Protein AF-A0A8B5XU57-F1 (afdb_monomer)

Radius of gyration: 19.19 Å; Cα contacts (8 Å, |Δi|>4): 268; chains: 1; bounding box: 43×41×57 Å

Sequence (203 aa):
MEKVLNPAYIERFRDLMNYGNYGYKTFSNLNGKDDWALICSHMDWIEAWVNEIEDIKTNGNDKYRDTINIAQFILGIDTIVTATKRTLEYFNINHFNILNSKTIFTKEHFTDNTDLDYFKKIRSTCAIHPTDIQAGKGKKFYAGWVVNDMFVGPDFNIFVYHDKTGHEDICLDVKKNELILFAKVWYEKFVDLNLHLEKVVPI

Structure (mmCIF, N/CA/C/O backbone):
data_AF-A0A8B5XU57-F1
#
_entry.id   AF-A0A8B5XU57-F1
#
loop_
_atom_site.group_PDB
_atom_site.id
_atom_site.type_symbol
_atom_site.label_atom_id
_atom_site.label_alt_id
_atom_site.label_comp_id
_atom_site.label_asym_id
_atom_site.label_entity_id
_atom_site.label_seq_id
_atom_site.pdbx_PDB_ins_code
_atom_site.Cartn_x
_atom_site.Cartn_y
_atom_site.Cartn_z
_atom_site.occupancy
_atom_site.B_iso_or_equiv
_atom_site.auth_seq_id
_atom_site.auth_comp_id
_atom_site.auth_asym_id
_atom_site.auth_atom_id
_atom_site.pdbx_PDB_model_num
ATOM 1 N N . MET A 1 1 ? -1.649 22.256 0.142 1.00 57.09 1 MET A N 1
ATOM 2 C CA . MET A 1 1 ? -0.812 21.488 1.085 1.00 57.09 1 MET A CA 1
ATOM 3 C C . MET A 1 1 ? -0.106 20.424 0.282 1.00 57.09 1 MET A C 1
ATOM 5 O O . MET A 1 1 ? -0.718 19.896 -0.637 1.00 57.09 1 MET A O 1
ATOM 9 N N . GLU A 1 2 ? 1.163 20.178 0.574 1.00 79.00 2 GLU A N 1
ATOM 10 C CA . GLU A 1 2 ? 1.883 19.040 0.006 1.00 79.00 2 GLU A CA 1
ATOM 11 C C . GLU A 1 2 ? 1.301 17.747 0.596 1.00 79.00 2 GLU A C 1
ATOM 13 O O . GLU A 1 2 ? 1.043 17.700 1.801 1.00 79.00 2 GLU A O 1
ATOM 18 N N . LYS A 1 3 ? 1.023 16.749 -0.253 1.00 87.19 3 LYS A N 1
ATOM 19 C CA . LYS A 1 3 ? 0.522 15.439 0.190 1.00 87.19 3 LYS A CA 1
ATOM 20 C C . LYS A 1 3 ? 1.628 14.695 0.926 1.00 87.19 3 LYS A C 1
ATOM 22 O O . LYS A 1 3 ? 2.785 14.734 0.508 1.00 87.19 3 LYS A O 1
ATOM 27 N N . VAL A 1 4 ? 1.271 13.986 1.992 1.00 93.06 4 VAL A N 1
ATOM 28 C CA . VAL A 1 4 ? 2.208 13.123 2.721 1.00 93.06 4 VAL A CA 1
ATOM 29 C C . VAL A 1 4 ? 2.692 11.976 1.830 1.00 93.06 4 VAL A C 1
ATOM 31 O O . VAL A 1 4 ? 3.862 11.592 1.888 1.00 93.06 4 VAL A O 1
ATOM 34 N N . LEU A 1 5 ? 1.809 11.453 0.977 1.00 95.81 5 LEU A N 1
ATOM 35 C CA . LEU A 1 5 ? 2.142 10.502 -0.079 1.00 95.81 5 LEU A CA 1
ATOM 36 C C . LEU A 1 5 ? 2.324 11.253 -1.402 1.00 95.81 5 LEU A C 1
ATOM 38 O O . LEU A 1 5 ? 1.364 11.487 -2.129 1.00 95.81 5 LEU A O 1
ATOM 42 N N . ASN A 1 6 ? 3.560 11.647 -1.714 1.00 96.12 6 ASN A N 1
ATOM 43 C CA . ASN A 1 6 ? 3.859 12.444 -2.905 1.00 96.12 6 ASN A CA 1
ATOM 44 C C . ASN A 1 6 ? 3.589 11.660 -4.217 1.00 96.12 6 ASN A C 1
ATOM 46 O O . ASN A 1 6 ? 4.315 10.698 -4.499 1.00 96.12 6 ASN A O 1
ATOM 50 N N . PRO A 1 7 ? 2.611 12.058 -5.057 1.00 96.19 7 PRO A N 1
ATOM 51 C CA . PRO A 1 7 ? 2.294 11.353 -6.306 1.00 96.19 7 PRO A CA 1
ATOM 52 C C . PRO A 1 7 ? 3.469 11.265 -7.294 1.00 96.19 7 PRO A C 1
ATOM 54 O O . PRO A 1 7 ? 3.569 10.298 -8.046 1.00 96.19 7 PRO A O 1
ATOM 57 N N . ALA A 1 8 ? 4.434 12.187 -7.214 1.00 97.44 8 ALA A N 1
ATOM 58 C CA . ALA A 1 8 ? 5.588 12.220 -8.109 1.00 97.44 8 ALA A CA 1
ATOM 59 C C . ALA A 1 8 ? 6.427 10.926 -8.089 1.00 97.44 8 ALA A C 1
ATOM 61 O O . ALA A 1 8 ? 7.105 10.615 -9.068 1.00 97.44 8 ALA A O 1
ATOM 62 N N . TYR A 1 9 ? 6.411 10.149 -6.997 1.00 98.12 9 TYR A N 1
ATOM 63 C CA . TYR A 1 9 ? 7.180 8.900 -6.932 1.00 98.12 9 TYR A CA 1
ATOM 64 C C . TYR A 1 9 ? 6.604 7.808 -7.837 1.00 98.12 9 TYR A C 1
ATOM 66 O O . TYR A 1 9 ? 7.373 7.141 -8.535 1.00 98.12 9 TYR A O 1
ATOM 74 N N . ILE A 1 10 ? 5.279 7.630 -7.851 1.00 98.25 10 ILE A N 1
ATOM 75 C CA . ILE A 1 10 ? 4.633 6.657 -8.738 1.00 98.25 10 ILE A CA 1
ATOM 76 C C . ILE A 1 10 ? 4.573 7.162 -10.181 1.00 98.25 10 ILE A C 1
ATOM 78 O O . ILE A 1 10 ? 4.782 6.371 -11.099 1.00 98.25 10 ILE A O 1
ATOM 82 N N . GLU A 1 11 ? 4.398 8.471 -10.388 1.00 98.12 11 GLU A N 1
ATOM 83 C CA . GLU A 1 11 ? 4.482 9.104 -11.712 1.00 98.12 11 GLU A CA 1
ATOM 84 C C . GLU A 1 11 ? 5.855 8.851 -12.346 1.00 98.12 11 GLU A C 1
ATOM 86 O O . GLU A 1 11 ? 5.945 8.348 -13.464 1.00 98.12 11 GLU A O 1
ATOM 91 N N . ARG A 1 12 ? 6.942 9.072 -11.593 1.00 98.25 12 ARG A N 1
ATOM 92 C CA . ARG A 1 12 ? 8.303 8.802 -12.074 1.00 98.25 12 ARG A CA 1
ATOM 93 C C . ARG A 1 12 ? 8.520 7.329 -12.416 1.00 98.25 12 ARG A C 1
ATOM 95 O O . ARG A 1 12 ? 9.158 7.030 -13.425 1.00 98.25 12 ARG A O 1
ATOM 102 N N . PHE A 1 13 ? 7.999 6.412 -11.604 1.00 98.31 13 PHE A N 1
ATOM 103 C CA . PHE A 1 13 ? 8.066 4.983 -11.908 1.00 98.31 13 PHE A CA 1
ATOM 104 C C . PHE A 1 13 ? 7.337 4.665 -13.218 1.00 98.31 13 PHE A C 1
ATOM 106 O O . PHE A 1 13 ? 7.896 3.997 -14.089 1.00 98.31 13 PHE A O 1
ATOM 113 N N . ARG A 1 14 ? 6.123 5.199 -13.397 1.00 98.19 14 ARG A N 1
ATOM 114 C CA . ARG A 1 14 ? 5.331 5.042 -14.622 1.00 98.19 14 ARG A CA 1
ATOM 115 C C . ARG A 1 14 ? 6.066 5.587 -15.846 1.00 98.19 14 ARG A C 1
ATOM 117 O O . ARG A 1 14 ? 6.114 4.904 -16.869 1.00 98.19 14 ARG A O 1
ATOM 124 N N . ASP A 1 15 ? 6.681 6.760 -15.738 1.00 98.06 15 ASP A N 1
ATOM 125 C CA . ASP A 1 15 ? 7.468 7.361 -16.818 1.00 98.06 15 ASP A CA 1
ATOM 126 C C . ASP A 1 15 ? 8.649 6.477 -17.223 1.00 98.06 15 ASP A C 1
ATOM 128 O O . ASP A 1 15 ? 8.845 6.211 -18.409 1.00 98.06 15 ASP A O 1
ATOM 132 N N . LEU A 1 16 ? 9.408 5.966 -16.249 1.00 98.19 16 LEU A N 1
ATOM 133 C CA . LEU A 1 16 ? 10.542 5.069 -16.495 1.00 98.19 16 LEU A CA 1
ATOM 134 C C . LEU A 1 16 ? 10.100 3.766 -17.170 1.00 98.19 16 LEU A C 1
ATOM 136 O O . LEU A 1 16 ? 10.735 3.310 -18.120 1.00 98.19 16 LEU A O 1
ATOM 140 N N . MET A 1 17 ? 8.990 3.181 -16.719 1.00 97.44 17 MET A N 1
ATOM 141 C CA . MET A 1 17 ? 8.448 1.957 -17.309 1.00 97.44 17 MET A CA 1
ATOM 142 C C . MET A 1 17 ? 7.911 2.181 -18.727 1.00 97.44 17 MET A C 1
ATOM 144 O O . MET A 1 17 ? 8.018 1.292 -19.571 1.00 97.44 17 MET A O 1
ATOM 148 N N . ASN A 1 18 ? 7.366 3.359 -19.025 1.00 96.88 18 ASN A N 1
ATOM 149 C CA . ASN A 1 18 ? 6.842 3.679 -20.353 1.00 96.88 18 ASN A CA 1
ATOM 150 C C . ASN A 1 18 ? 7.901 4.234 -21.313 1.00 96.88 18 ASN A C 1
ATOM 152 O O . ASN A 1 18 ? 7.681 4.227 -22.528 1.00 96.88 18 ASN A O 1
ATOM 156 N N . TYR A 1 19 ? 9.061 4.661 -20.812 1.00 97.56 19 TYR A N 1
ATOM 157 C CA . TYR A 1 19 ? 10.131 5.199 -21.642 1.00 97.56 19 TYR A CA 1
ATOM 158 C C . TYR A 1 19 ? 10.552 4.198 -22.726 1.00 97.56 19 TYR A C 1
ATOM 160 O O . TYR A 1 19 ? 10.951 3.069 -22.440 1.00 97.56 19 TYR A O 1
ATOM 168 N N . GLY A 1 20 ? 10.414 4.583 -23.998 1.00 94.56 20 GLY A N 1
ATOM 169 C CA . GLY A 1 20 ? 10.746 3.717 -25.137 1.00 94.56 20 GLY A CA 1
ATOM 170 C C . GLY A 1 20 ? 9.992 2.373 -25.179 1.00 94.56 20 GLY A C 1
ATOM 171 O O . GLY A 1 20 ? 10.449 1.438 -25.854 1.00 94.56 20 GLY A O 1
ATOM 172 N N . ASN A 1 21 ? 8.854 2.258 -24.479 1.00 95.06 21 ASN A N 1
ATOM 173 C CA . ASN A 1 21 ? 8.128 1.011 -24.200 1.00 95.06 21 ASN A CA 1
ATOM 174 C C . ASN A 1 21 ? 8.961 -0.036 -23.437 1.00 95.06 21 ASN A C 1
ATOM 176 O O . ASN A 1 21 ? 8.782 -1.236 -23.661 1.00 95.06 21 ASN A O 1
ATOM 180 N N . TYR A 1 22 ? 9.888 0.396 -22.575 1.00 96.19 22 TYR A N 1
ATOM 181 C CA . TYR A 1 22 ? 10.770 -0.484 -21.805 1.00 96.19 22 TYR A CA 1
ATOM 182 C C . TYR A 1 22 ? 9.987 -1.562 -21.051 1.00 96.19 22 TYR A C 1
ATOM 184 O O . TYR A 1 22 ? 10.275 -2.748 -21.203 1.00 96.19 22 TYR A O 1
ATOM 192 N N . GLY A 1 23 ? 8.959 -1.167 -20.304 1.00 96.12 23 GLY A N 1
ATOM 193 C CA . GLY A 1 23 ? 8.170 -2.051 -19.461 1.00 96.12 23 GLY A CA 1
ATOM 194 C C . GLY A 1 23 ? 7.458 -3.134 -20.260 1.00 96.12 23 GLY A C 1
ATOM 195 O O . GLY A 1 23 ? 7.640 -4.322 -20.005 1.00 96.12 23 GLY A O 1
ATOM 196 N N . TYR A 1 24 ? 6.736 -2.737 -21.305 1.00 96.69 24 TYR A N 1
ATOM 197 C CA . TYR A 1 24 ? 6.086 -3.689 -22.199 1.00 96.69 24 TYR A CA 1
ATOM 198 C C . TYR A 1 24 ? 7.099 -4.646 -22.847 1.00 96.69 24 TYR A C 1
ATOM 200 O O . TYR A 1 24 ? 6.931 -5.860 -22.777 1.00 96.69 24 TYR A O 1
ATOM 208 N N . LYS A 1 25 ? 8.185 -4.133 -23.439 1.00 95.38 25 LYS A N 1
ATOM 209 C CA . LYS A 1 25 ? 9.185 -4.971 -24.127 1.00 95.38 25 LYS A CA 1
ATOM 210 C C . LYS A 1 25 ? 9.908 -5.933 -23.186 1.00 95.38 25 LYS A C 1
ATOM 212 O O . LYS A 1 25 ? 10.260 -7.029 -23.608 1.00 95.38 25 LYS A O 1
ATOM 217 N N . THR A 1 26 ? 10.133 -5.520 -21.943 1.00 95.25 26 THR A N 1
ATOM 218 C CA . THR A 1 26 ? 10.902 -6.295 -20.964 1.00 95.25 26 THR A CA 1
ATOM 219 C C . THR A 1 26 ? 10.029 -7.301 -20.221 1.00 95.25 26 THR A C 1
ATOM 221 O O . THR A 1 26 ? 10.489 -8.405 -19.958 1.00 95.25 26 THR A O 1
ATOM 224 N N . PHE A 1 27 ? 8.775 -6.955 -19.902 1.00 96.12 27 PHE A N 1
ATOM 225 C CA . PHE A 1 27 ? 7.960 -7.713 -18.942 1.00 96.12 27 PHE A CA 1
ATOM 226 C C . PHE A 1 27 ? 6.687 -8.349 -19.529 1.00 96.12 27 PHE A C 1
ATOM 228 O O . PHE A 1 27 ? 6.057 -9.150 -18.843 1.00 96.12 27 PHE A O 1
ATOM 235 N N . SER A 1 28 ? 6.293 -8.055 -20.777 1.00 95.62 28 SER A N 1
ATOM 236 C CA . SER A 1 28 ? 5.042 -8.603 -21.354 1.00 95.62 28 SER A CA 1
ATOM 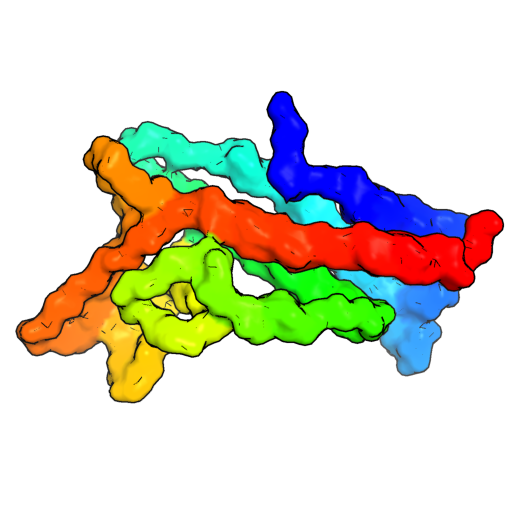237 C C . SER A 1 28 ? 5.088 -10.098 -21.685 1.00 95.62 28 SER A C 1
ATOM 239 O O . SER A 1 28 ? 4.044 -10.726 -21.842 1.00 95.62 28 SER A O 1
ATOM 241 N N . ASN A 1 29 ? 6.283 -10.686 -21.798 1.00 93.88 29 ASN A N 1
ATOM 242 C CA . ASN A 1 29 ? 6.450 -12.122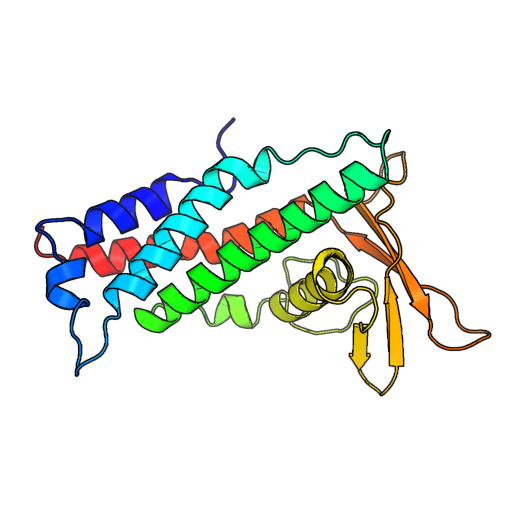 -22.016 1.00 93.88 29 ASN A CA 1
ATOM 243 C C . ASN A 1 29 ? 7.778 -12.628 -21.437 1.00 93.88 29 ASN A C 1
ATOM 245 O O . ASN A 1 29 ? 8.727 -12.931 -22.164 1.00 93.88 29 ASN A O 1
ATOM 249 N N . LEU A 1 30 ? 7.841 -12.734 -20.112 1.00 89.00 30 LEU A N 1
ATOM 250 C CA . LEU A 1 30 ? 8.958 -13.361 -19.415 1.00 89.00 30 LEU A CA 1
ATOM 251 C C . LEU A 1 30 ? 8.628 -14.827 -19.157 1.00 89.00 30 LEU A C 1
ATOM 253 O O . LEU A 1 30 ? 7.823 -15.159 -18.290 1.00 89.00 30 LEU A O 1
ATOM 257 N N . ASN A 1 31 ? 9.253 -15.718 -19.928 1.00 89.50 31 ASN A N 1
ATOM 258 C CA . ASN A 1 31 ? 9.056 -17.168 -19.826 1.00 89.50 31 ASN A CA 1
ATOM 259 C C . ASN A 1 31 ? 7.577 -17.602 -19.949 1.00 89.50 31 ASN A C 1
ATOM 261 O O . ASN A 1 31 ? 7.130 -18.495 -19.231 1.00 89.50 31 ASN A O 1
ATOM 265 N N . GLY A 1 32 ? 6.807 -16.972 -20.847 1.00 90.50 32 GLY A N 1
ATOM 266 C CA . GLY A 1 32 ? 5.390 -17.291 -21.069 1.00 90.50 32 GLY A CA 1
ATOM 267 C C . GLY A 1 32 ? 4.422 -16.642 -20.076 1.00 90.50 32 GLY A C 1
ATOM 268 O O . GLY A 1 32 ? 3.234 -16.962 -20.094 1.00 90.50 32 GLY A O 1
ATOM 269 N N . LYS A 1 33 ? 4.909 -15.743 -19.213 1.00 93.19 33 LYS A N 1
ATOM 270 C CA . LYS A 1 33 ? 4.109 -14.983 -18.252 1.00 93.19 33 LYS A CA 1
ATOM 271 C C . LYS A 1 33 ? 4.134 -13.491 -18.588 1.00 93.19 33 LYS A C 1
ATOM 273 O O . LYS A 1 33 ? 5.196 -12.929 -18.854 1.00 93.19 33 LYS A O 1
ATOM 278 N N . ASP A 1 34 ? 2.963 -12.865 -18.535 1.00 94.38 34 ASP A N 1
ATOM 279 C CA . ASP A 1 34 ? 2.808 -11.415 -18.653 1.00 94.38 34 ASP A CA 1
ATOM 280 C C . ASP A 1 34 ? 2.947 -10.765 -17.268 1.00 94.38 34 ASP A C 1
ATOM 282 O O . ASP A 1 34 ? 1.986 -10.654 -16.501 1.00 94.38 34 ASP A O 1
ATOM 286 N N . ASP A 1 35 ? 4.175 -10.381 -16.925 1.00 95.56 35 ASP A N 1
ATOM 287 C CA . ASP A 1 35 ? 4.455 -9.616 -15.710 1.00 95.56 35 ASP A CA 1
ATOM 288 C C . ASP A 1 35 ? 4.173 -8.117 -15.900 1.00 95.56 35 ASP A C 1
ATOM 290 O O . ASP A 1 35 ? 3.998 -7.393 -14.918 1.00 95.56 35 ASP A O 1
ATOM 294 N N . TRP A 1 36 ? 4.072 -7.640 -17.144 1.00 96.88 36 TRP A N 1
ATOM 295 C CA . TRP A 1 36 ? 3.732 -6.251 -17.436 1.00 96.88 36 TRP A CA 1
ATOM 296 C C . TRP A 1 36 ? 2.328 -5.905 -16.939 1.00 96.88 36 TRP A C 1
ATOM 298 O O . TRP A 1 36 ? 2.158 -4.884 -16.274 1.00 96.88 36 TRP A O 1
ATOM 308 N N . ALA A 1 37 ? 1.349 -6.790 -17.148 1.00 95.81 37 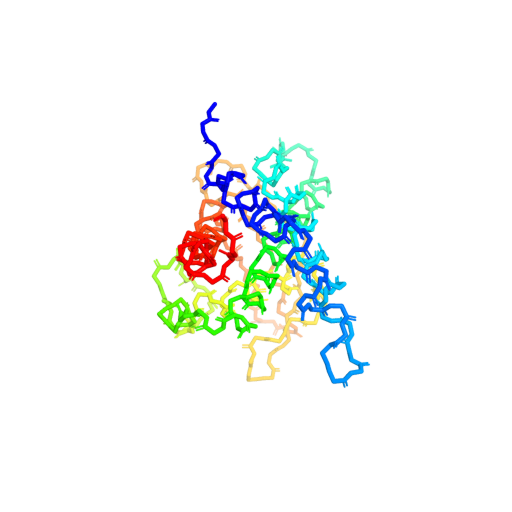ALA A N 1
ATOM 309 C CA . ALA A 1 37 ? -0.005 -6.617 -16.619 1.00 95.81 37 ALA A CA 1
ATOM 310 C C . ALA A 1 37 ? -0.032 -6.448 -15.086 1.00 95.81 37 ALA A C 1
ATOM 312 O O . ALA A 1 37 ? -0.765 -5.606 -14.560 1.00 95.81 37 ALA A O 1
ATOM 313 N N . LEU A 1 38 ? 0.797 -7.210 -14.360 1.00 94.62 38 LEU A N 1
ATOM 314 C CA . LEU A 1 38 ? 0.937 -7.078 -12.907 1.00 94.62 38 LEU A CA 1
ATOM 315 C C . LEU A 1 38 ? 1.504 -5.703 -12.526 1.00 94.62 38 LEU A C 1
ATOM 317 O O . LEU A 1 38 ? 0.986 -5.058 -11.614 1.00 94.62 38 LEU A O 1
ATOM 321 N N . ILE A 1 39 ? 2.547 -5.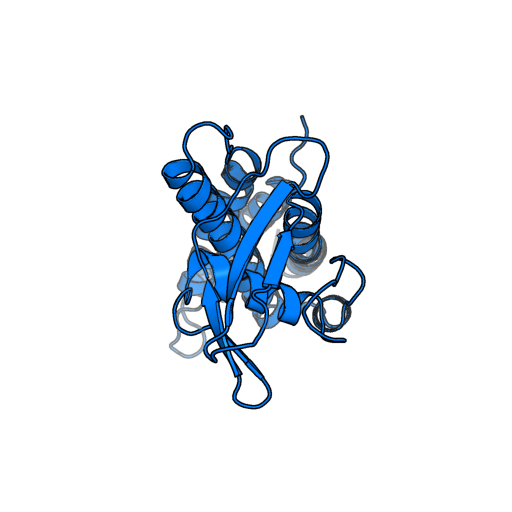250 -13.226 1.00 97.38 39 ILE A N 1
ATOM 322 C CA . ILE A 1 39 ? 3.184 -3.957 -12.957 1.00 97.38 39 ILE A CA 1
ATOM 323 C C . ILE A 1 39 ? 2.218 -2.802 -13.252 1.00 97.38 39 ILE A C 1
ATOM 325 O O . ILE A 1 39 ? 2.073 -1.921 -12.407 1.00 97.38 39 ILE A O 1
ATOM 329 N N . CYS A 1 40 ? 1.499 -2.831 -14.380 1.00 97.81 40 CYS A N 1
ATOM 330 C CA . CYS A 1 40 ? 0.434 -1.868 -14.681 1.00 97.81 40 CYS A CA 1
ATOM 331 C C . CYS A 1 40 ? -0.608 -1.814 -13.567 1.00 97.81 40 CYS A C 1
ATOM 333 O O . CYS A 1 40 ? -0.908 -0.736 -13.063 1.00 97.81 40 CYS A O 1
ATOM 335 N N . SER A 1 41 ? -1.089 -2.978 -13.120 1.00 97.81 41 SER A N 1
ATOM 336 C CA . SER A 1 41 ? -2.071 -3.043 -12.041 1.00 97.81 41 SER A CA 1
ATOM 337 C C . SER A 1 41 ? -1.559 -2.399 -10.751 1.00 97.81 41 SER A C 1
ATOM 339 O O . SER A 1 41 ? -2.328 -1.708 -10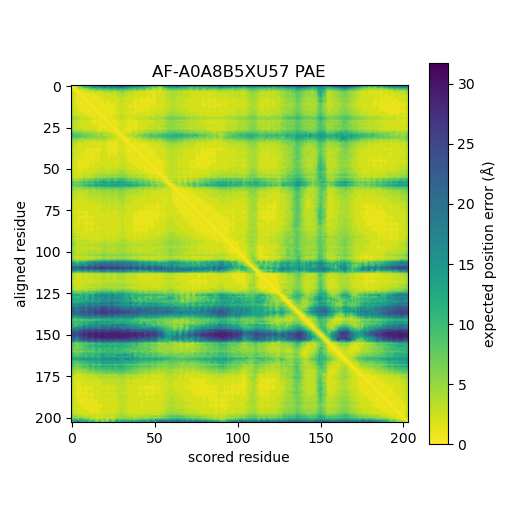.086 1.00 97.81 41 SER A O 1
ATOM 341 N N . HIS A 1 42 ? -0.293 -2.604 -10.379 1.00 98.06 42 HIS A N 1
ATOM 342 C CA . HIS A 1 42 ? 0.271 -1.936 -9.207 1.00 98.06 42 HIS A CA 1
ATOM 343 C C . HIS A 1 42 ? 0.346 -0.417 -9.399 1.00 98.06 42 HIS A C 1
ATOM 345 O O . HIS A 1 42 ? -0.023 0.307 -8.478 1.00 98.06 42 HIS A O 1
ATOM 351 N N . MET A 1 43 ? 0.777 0.067 -10.570 1.00 98.00 43 MET A N 1
ATOM 352 C CA . MET A 1 43 ? 0.840 1.507 -10.851 1.00 98.00 43 MET A CA 1
ATOM 353 C C . MET A 1 43 ? -0.527 2.167 -10.732 1.00 98.00 43 MET A C 1
ATOM 355 O O . MET A 1 43 ? -0.661 3.146 -10.006 1.00 98.00 43 MET A O 1
ATOM 359 N N . ASP A 1 44 ? -1.538 1.600 -11.388 1.00 98.25 44 ASP A N 1
ATOM 360 C CA . ASP A 1 44 ? -2.875 2.188 -11.452 1.00 98.25 44 ASP A CA 1
ATOM 361 C C . ASP A 1 44 ? -3.513 2.285 -10.059 1.00 98.25 44 ASP A C 1
ATOM 363 O O . ASP A 1 44 ? -4.045 3.329 -9.683 1.00 98.25 44 ASP A O 1
ATOM 367 N N . TRP A 1 45 ? -3.413 1.222 -9.253 1.00 98.25 45 TRP A N 1
ATOM 368 C CA . TRP A 1 45 ? -3.975 1.227 -7.903 1.00 98.25 45 TRP A CA 1
ATOM 369 C C . TRP A 1 45 ? -3.200 2.114 -6.932 1.00 98.25 45 TRP A C 1
ATOM 371 O O . TRP A 1 45 ? -3.824 2.788 -6.113 1.00 98.25 45 TRP A O 1
ATOM 381 N N . ILE A 1 46 ? -1.864 2.129 -6.996 1.00 98.25 46 ILE A N 1
ATOM 382 C CA . ILE A 1 46 ? -1.067 3.022 -6.148 1.00 98.25 46 ILE A CA 1
ATOM 383 C C . ILE A 1 46 ? -1.386 4.472 -6.505 1.00 98.25 46 ILE A C 1
ATOM 385 O O . ILE A 1 46 ? -1.714 5.239 -5.608 1.00 98.25 46 ILE A O 1
ATOM 389 N N . GLU A 1 47 ? -1.353 4.831 -7.789 1.00 97.81 47 GLU A N 1
ATOM 390 C CA . GLU A 1 47 ? -1.621 6.187 -8.274 1.00 97.81 47 GLU A CA 1
ATOM 391 C C . GLU A 1 47 ? -3.016 6.683 -7.885 1.00 97.81 47 GLU A C 1
ATOM 393 O O . GLU A 1 47 ? -3.146 7.803 -7.392 1.00 97.81 47 GLU A O 1
ATOM 398 N N . ALA A 1 48 ? -4.047 5.847 -8.027 1.00 97.44 48 ALA A N 1
ATOM 399 C CA . ALA A 1 48 ? -5.396 6.199 -7.593 1.00 97.44 48 ALA A CA 1
ATOM 400 C C . ALA A 1 48 ? -5.445 6.502 -6.086 1.00 97.44 48 ALA A C 1
ATOM 402 O O . ALA A 1 48 ? -5.964 7.537 -5.669 1.00 97.44 48 ALA A O 1
ATOM 403 N N . TRP A 1 49 ? -4.865 5.632 -5.254 1.00 97.75 49 TRP A N 1
ATOM 404 C CA . TRP A 1 49 ? -4.927 5.808 -3.806 1.00 97.75 49 TRP A CA 1
ATOM 405 C C . TRP A 1 49 ? -4.063 6.960 -3.299 1.00 97.75 49 TRP A C 1
ATOM 407 O O . TRP A 1 49 ? -4.551 7.734 -2.483 1.00 97.75 49 TRP A O 1
ATOM 417 N N . VAL A 1 50 ? -2.826 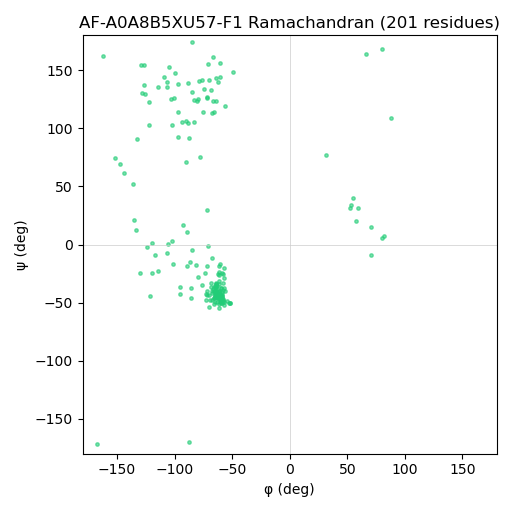7.140 -3.772 1.00 96.50 50 VAL A N 1
ATOM 418 C CA . VAL A 1 50 ? -1.986 8.274 -3.326 1.00 96.50 50 VAL A CA 1
ATOM 419 C C . VAL A 1 50 ? -2.605 9.621 -3.698 1.00 96.50 50 VAL A C 1
ATOM 421 O O . VAL A 1 50 ? -2.377 10.617 -3.012 1.00 96.50 50 VAL A O 1
ATOM 424 N N . ASN A 1 51 ? -3.436 9.656 -4.744 1.00 95.19 51 ASN A N 1
ATOM 425 C CA . ASN A 1 51 ? -4.158 10.858 -5.120 1.00 95.19 51 ASN A CA 1
ATOM 426 C C . ASN A 1 51 ? -5.415 11.126 -4.280 1.00 95.19 51 ASN A C 1
ATOM 428 O O . ASN A 1 51 ? -5.722 12.292 -4.073 1.00 95.19 51 ASN A O 1
ATOM 432 N N . GLU A 1 52 ? -6.087 10.123 -3.722 1.00 94.88 52 GLU A N 1
ATOM 433 C CA . GLU A 1 52 ? -7.389 10.339 -3.061 1.00 94.88 52 GLU A CA 1
ATOM 434 C C . GLU A 1 52 ? -7.385 10.082 -1.545 1.00 94.88 52 GLU A C 1
ATOM 436 O O . GLU A 1 52 ? -8.229 10.593 -0.811 1.00 94.88 52 GLU A O 1
ATOM 441 N N . ILE A 1 53 ? -6.444 9.289 -1.028 1.00 93.69 53 ILE A N 1
ATOM 442 C CA . ILE A 1 53 ? -6.544 8.715 0.323 1.00 93.69 53 ILE A CA 1
ATOM 443 C C . ILE A 1 53 ? -6.526 9.753 1.453 1.00 93.69 53 ILE A C 1
ATOM 445 O O . ILE A 1 53 ? -7.185 9.571 2.479 1.00 93.69 53 ILE A O 1
ATOM 449 N N . GLU A 1 54 ? -5.798 10.856 1.280 1.00 88.94 54 GLU A N 1
ATOM 450 C CA . GLU A 1 54 ? -5.727 11.935 2.274 1.00 88.94 54 GLU A CA 1
ATOM 451 C C . GLU A 1 54 ? -7.022 12.764 2.322 1.00 88.94 54 GLU A C 1
ATOM 453 O O . GLU A 1 54 ? -7.370 13.296 3.382 1.00 88.94 54 GLU A O 1
ATOM 458 N N . ASP A 1 55 ? -7.783 12.782 1.223 1.00 88.62 55 ASP A N 1
ATOM 459 C CA . ASP A 1 55 ? -9.040 13.520 1.072 1.00 88.62 55 ASP A CA 1
ATOM 460 C C . ASP A 1 55 ? -10.262 12.758 1.609 1.00 88.62 55 ASP A C 1
ATOM 462 O O . ASP A 1 55 ? -11.356 13.321 1.712 1.00 88.62 55 ASP A O 1
ATOM 466 N N . ILE A 1 56 ? -10.081 11.506 2.046 1.00 87.88 56 ILE A N 1
ATOM 467 C CA . ILE A 1 56 ? -11.112 10.743 2.756 1.00 87.88 56 ILE A CA 1
ATOM 468 C C . ILE A 1 56 ? -11.352 11.376 4.131 1.00 87.88 56 ILE A C 1
ATOM 470 O O . ILE A 1 56 ? -10.492 11.354 5.025 1.00 87.88 56 ILE A O 1
ATOM 474 N N . LYS A 1 57 ? -12.551 11.938 4.306 1.00 81.75 57 LYS A N 1
ATOM 475 C CA . LYS A 1 57 ? -12.971 12.651 5.519 1.00 81.75 57 LYS A CA 1
ATOM 476 C C . LYS A 1 57 ? -14.008 11.863 6.302 1.00 81.75 57 LYS A C 1
ATOM 478 O O . LYS A 1 57 ? -14.913 11.261 5.729 1.00 81.75 57 LYS A O 1
ATOM 483 N N . THR A 1 58 ? -13.912 11.961 7.616 1.00 80.12 58 THR A N 1
ATOM 484 C CA . THR A 1 58 ? -14.997 11.659 8.547 1.00 80.12 58 THR A CA 1
ATOM 485 C C . THR A 1 58 ? -15.572 12.970 9.071 1.00 80.12 58 THR A C 1
ATOM 487 O O . THR A 1 58 ? -14.891 14.000 9.044 1.00 80.12 58 THR A O 1
ATOM 490 N N . ASN A 1 59 ? -16.844 12.980 9.467 1.00 75.94 59 ASN A N 1
ATOM 491 C CA . ASN A 1 59 ? -17.512 14.205 9.925 1.00 75.94 59 ASN A CA 1
ATOM 492 C C . ASN A 1 59 ? -18.115 14.108 11.332 1.00 75.94 59 ASN A C 1
ATOM 494 O O . ASN A 1 59 ? -18.671 15.099 11.801 1.00 75.94 59 ASN A O 1
ATOM 498 N N . GLY A 1 60 ? -18.029 12.947 11.988 1.00 74.44 60 GLY A N 1
ATOM 499 C CA . GLY A 1 60 ? -18.497 12.702 13.355 1.00 74.44 60 GLY A CA 1
ATOM 500 C C . GLY A 1 60 ? -20.020 12.679 13.519 1.00 74.44 60 GLY A C 1
ATOM 501 O O . GLY A 1 60 ? -20.520 12.302 14.574 1.00 74.44 60 GLY A O 1
ATOM 502 N N . ASN A 1 61 ? -20.773 13.053 12.481 1.00 77.25 61 ASN A N 1
ATOM 503 C CA . ASN A 1 61 ? -22.224 13.228 12.532 1.00 77.25 61 ASN A CA 1
ATOM 504 C C . ASN A 1 61 ? -22.989 12.040 11.925 1.00 77.25 61 ASN A C 1
ATOM 506 O O . ASN A 1 61 ? -24.185 11.889 12.166 1.00 77.25 61 ASN A O 1
ATOM 510 N N . ASP A 1 62 ? -22.320 11.196 11.136 1.00 84.25 62 ASP A N 1
ATOM 511 C 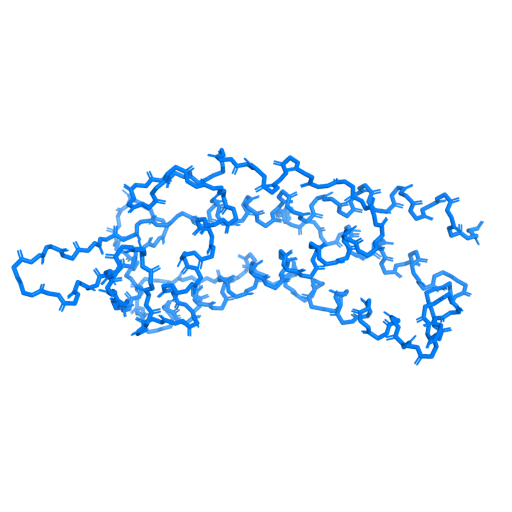CA . ASP A 1 62 ? -22.895 10.005 10.505 1.00 84.25 62 ASP A CA 1
ATOM 512 C C . ASP A 1 62 ? -21.964 8.808 10.722 1.00 84.25 62 ASP A C 1
ATOM 514 O O . ASP A 1 62 ? -21.077 8.528 9.916 1.00 84.25 62 ASP A O 1
ATOM 518 N N . LYS A 1 63 ? -22.185 8.078 11.822 1.00 80.94 63 LYS A N 1
ATOM 519 C CA . LYS A 1 63 ? -21.358 6.919 12.197 1.00 80.94 63 LYS A CA 1
ATOM 520 C C . LYS A 1 63 ? -21.298 5.832 11.121 1.00 80.94 63 LYS A C 1
ATOM 522 O O . LYS A 1 63 ? -20.304 5.116 11.037 1.00 80.94 63 LYS A O 1
ATOM 527 N N . TYR A 1 64 ? -22.343 5.687 10.301 1.00 85.00 64 TYR A N 1
ATOM 528 C CA . TYR A 1 64 ? -22.365 4.682 9.239 1.00 85.00 64 TYR A CA 1
ATOM 529 C C . TYR A 1 64 ? -21.430 5.096 8.111 1.00 85.00 64 TYR A C 1
ATOM 531 O O . TYR A 1 64 ? -20.591 4.311 7.676 1.00 85.00 64 TYR A O 1
ATOM 539 N N . ARG A 1 65 ? -21.530 6.353 7.678 1.00 85.75 65 ARG A N 1
ATOM 540 C CA . ARG A 1 65 ? -20.647 6.908 6.652 1.00 85.75 65 ARG A CA 1
ATOM 541 C C . ARG A 1 65 ? -19.207 6.986 7.117 1.00 85.75 65 ARG A C 1
ATOM 543 O O . ARG A 1 65 ? -18.327 6.601 6.362 1.00 85.75 65 ARG A O 1
ATOM 550 N N . ASP A 1 66 ? -18.974 7.404 8.355 1.00 85.06 66 ASP A N 1
ATOM 551 C CA . ASP A 1 66 ? -17.637 7.439 8.939 1.00 85.06 66 ASP A CA 1
ATOM 552 C C . ASP A 1 66 ? -17.027 6.033 9.007 1.00 85.06 66 ASP A C 1
ATOM 554 O O . ASP A 1 66 ? -15.882 5.852 8.602 1.00 85.06 66 ASP A O 1
ATOM 558 N N . THR A 1 67 ? -17.807 5.019 9.403 1.00 85.44 67 THR A N 1
ATOM 559 C CA . THR A 1 67 ? -17.363 3.614 9.377 1.00 85.44 67 THR A CA 1
ATOM 560 C C . THR A 1 67 ? -16.946 3.184 7.969 1.00 85.44 67 THR A C 1
ATOM 562 O O . THR A 1 67 ? -15.871 2.611 7.796 1.00 85.44 67 THR A O 1
ATOM 565 N N . ILE A 1 68 ? -17.754 3.483 6.946 1.00 87.69 68 ILE A N 1
ATOM 566 C CA . ILE A 1 68 ? -17.430 3.130 5.555 1.00 87.69 68 ILE A CA 1
ATOM 567 C C . ILE A 1 68 ? -16.218 3.913 5.036 1.00 87.69 68 ILE A C 1
ATOM 569 O O . ILE A 1 68 ? -15.346 3.323 4.402 1.00 87.69 68 ILE A O 1
ATOM 573 N N . ASN A 1 69 ? -16.116 5.207 5.335 1.00 89.81 69 ASN A N 1
ATOM 574 C CA . ASN A 1 69 ? -14.986 6.038 4.922 1.00 89.81 69 ASN A CA 1
ATOM 575 C C . ASN A 1 69 ? -13.679 5.558 5.568 1.00 89.81 69 ASN A C 1
ATOM 577 O O . ASN A 1 69 ? -12.653 5.476 4.899 1.00 89.81 69 ASN A O 1
ATOM 581 N N . ILE A 1 70 ? -13.708 5.170 6.843 1.00 88.75 70 ILE A N 1
ATOM 582 C CA . ILE A 1 70 ? -12.543 4.603 7.531 1.00 88.75 70 ILE A CA 1
ATOM 583 C C . ILE A 1 70 ? -12.180 3.230 6.957 1.00 88.75 70 ILE A C 1
ATOM 585 O O . ILE A 1 70 ? -11.000 2.954 6.742 1.00 88.75 70 ILE A O 1
ATOM 589 N N . ALA A 1 71 ? -13.165 2.385 6.637 1.00 89.12 71 ALA A N 1
ATOM 590 C CA . ALA A 1 71 ? -12.905 1.115 5.965 1.00 89.12 71 ALA A CA 1
ATOM 591 C C . ALA A 1 71 ? -12.234 1.328 4.595 1.00 89.12 71 ALA A C 1
ATOM 593 O O . ALA A 1 71 ? -11.227 0.684 4.306 1.00 89.12 71 ALA A O 1
ATOM 594 N N . GLN A 1 72 ? -12.728 2.271 3.785 1.00 92.12 72 GLN A N 1
ATOM 595 C CA . GLN A 1 72 ? -12.108 2.655 2.510 1.00 92.12 72 GLN A CA 1
ATOM 596 C C . GLN A 1 72 ? -10.679 3.166 2.703 1.00 92.12 72 GLN A C 1
ATOM 598 O O . GLN A 1 72 ? -9.776 2.729 1.996 1.00 92.12 72 GLN A O 1
ATOM 603 N N . PHE A 1 73 ? -10.461 4.035 3.690 1.00 93.19 73 PHE A N 1
ATOM 604 C CA . PHE A 1 73 ? -9.142 4.558 4.030 1.00 93.19 73 PHE A CA 1
ATOM 605 C C . PHE A 1 73 ? -8.153 3.431 4.358 1.00 93.19 73 PHE A C 1
ATOM 607 O O . PHE A 1 73 ? -7.076 3.356 3.772 1.00 93.19 73 PHE A O 1
ATOM 614 N N . ILE A 1 74 ? -8.536 2.498 5.232 1.00 93.12 74 ILE A N 1
ATOM 615 C CA . ILE A 1 74 ? -7.695 1.358 5.624 1.00 93.12 74 ILE A CA 1
ATOM 616 C C . ILE A 1 74 ? -7.422 0.420 4.437 1.00 93.12 74 ILE A C 1
ATOM 618 O O . ILE A 1 74 ? -6.294 -0.049 4.281 1.00 93.12 74 ILE A O 1
ATOM 622 N N . LEU A 1 75 ? -8.416 0.166 3.579 1.00 94.31 75 LEU A N 1
ATOM 623 C CA . LEU A 1 75 ? -8.239 -0.627 2.355 1.00 94.31 75 LEU A CA 1
ATOM 624 C C . LEU A 1 75 ? -7.308 0.057 1.349 1.00 94.31 75 LEU A C 1
ATOM 626 O O . LEU A 1 75 ? -6.522 -0.620 0.685 1.00 94.31 75 LEU A O 1
ATOM 630 N N . GLY A 1 76 ? -7.352 1.386 1.261 1.00 96.56 76 GLY A N 1
ATOM 631 C CA . GLY A 1 76 ? -6.420 2.160 0.451 1.00 96.56 76 GLY A CA 1
ATOM 632 C C . GLY A 1 76 ? -4.982 2.022 0.936 1.00 96.56 76 GLY A C 1
ATOM 633 O O . GLY A 1 76 ? -4.097 1.708 0.141 1.00 96.56 76 GLY A O 1
ATOM 634 N N . ILE A 1 77 ? -4.753 2.139 2.250 1.00 97.31 77 ILE A N 1
ATOM 635 C CA . ILE A 1 77 ? -3.433 1.894 2.853 1.00 97.31 77 ILE A CA 1
ATOM 636 C C . ILE A 1 77 ? -2.961 0.466 2.551 1.00 97.31 77 ILE A C 1
ATOM 638 O O . ILE A 1 77 ? -1.820 0.276 2.132 1.00 97.31 77 ILE A O 1
ATOM 642 N N . ASP A 1 78 ? -3.828 -0.540 2.711 1.00 97.19 78 ASP A N 1
ATOM 643 C CA . ASP A 1 78 ? -3.486 -1.940 2.425 1.00 97.19 78 ASP A CA 1
ATOM 644 C C . ASP A 1 78 ? -3.112 -2.157 0.957 1.00 97.19 78 ASP A C 1
ATOM 646 O O . ASP A 1 78 ? -2.150 -2.868 0.659 1.00 97.19 78 ASP A O 1
ATOM 650 N N . THR A 1 79 ? -3.838 -1.508 0.046 1.00 97.69 79 THR A N 1
ATOM 651 C CA . THR A 1 79 ? -3.575 -1.570 -1.393 1.00 97.69 79 THR A CA 1
ATOM 652 C C . THR A 1 79 ? -2.224 -0.946 -1.722 1.00 97.69 79 THR A C 1
ATOM 654 O O . THR A 1 79 ? -1.408 -1.600 -2.372 1.00 97.69 79 THR A O 1
ATOM 657 N N . ILE A 1 80 ? -1.942 0.265 -1.221 1.00 98.38 80 ILE A N 1
ATOM 658 C CA . ILE A 1 80 ? -0.647 0.939 -1.406 1.00 98.38 80 ILE A CA 1
ATOM 659 C C . ILE A 1 80 ? 0.481 0.052 -0.882 1.00 98.38 80 ILE A C 1
ATOM 661 O O . ILE A 1 80 ? 1.434 -0.227 -1.608 1.00 98.38 80 ILE A O 1
ATOM 665 N N . VAL A 1 81 ? 0.374 -0.430 0.357 1.00 98.19 81 VAL A N 1
ATOM 666 C CA . VAL A 1 81 ? 1.423 -1.225 1.011 1.00 98.19 81 VAL A CA 1
ATOM 667 C C . VAL A 1 81 ? 1.641 -2.550 0.290 1.00 98.19 81 VAL A C 1
ATOM 669 O O . VAL A 1 81 ? 2.784 -2.918 0.022 1.00 98.19 81 VAL A O 1
ATOM 672 N N . THR A 1 82 ? 0.573 -3.260 -0.071 1.00 97.44 82 THR A N 1
ATOM 673 C CA . THR A 1 82 ? 0.673 -4.559 -0.746 1.00 97.44 82 THR A CA 1
ATOM 674 C C . THR A 1 82 ? 1.237 -4.414 -2.156 1.00 97.44 82 THR A C 1
ATOM 676 O O . THR A 1 82 ? 2.169 -5.137 -2.509 1.00 97.44 82 THR A O 1
ATOM 679 N N . ALA A 1 83 ? 0.724 -3.474 -2.955 1.00 98.19 83 ALA A N 1
ATOM 680 C CA . ALA A 1 83 ? 1.217 -3.229 -4.309 1.00 98.19 83 ALA A CA 1
ATOM 681 C C . ALA A 1 83 ? 2.675 -2.745 -4.294 1.00 98.19 83 ALA A C 1
ATOM 683 O O . ALA A 1 83 ? 3.499 -3.242 -5.066 1.00 98.19 83 ALA A O 1
ATOM 684 N N . THR A 1 84 ? 3.027 -1.855 -3.360 1.00 98.38 84 THR A N 1
ATOM 685 C CA . THR A 1 84 ? 4.407 -1.391 -3.174 1.00 98.38 84 THR A CA 1
ATOM 686 C C . THR A 1 84 ? 5.313 -2.552 -2.798 1.00 98.38 84 THR A C 1
ATOM 688 O O . THR A 1 84 ? 6.276 -2.822 -3.506 1.00 98.38 84 THR A O 1
ATOM 691 N N . LYS A 1 85 ? 4.981 -3.302 -1.741 1.00 97.81 85 LYS A N 1
ATOM 692 C CA . LYS A 1 85 ? 5.770 -4.451 -1.289 1.00 97.81 85 LYS A CA 1
ATOM 693 C C . LYS A 1 85 ? 6.031 -5.441 -2.425 1.00 97.81 85 LYS A C 1
ATOM 695 O O . LYS A 1 85 ? 7.181 -5.802 -2.649 1.00 97.81 85 LYS A O 1
ATOM 700 N N . ARG A 1 86 ? 4.990 -5.844 -3.162 1.00 97.00 86 ARG A N 1
ATOM 701 C CA . ARG A 1 86 ? 5.126 -6.798 -4.277 1.00 97.00 86 ARG A CA 1
ATOM 702 C C . ARG A 1 86 ? 5.989 -6.243 -5.404 1.00 97.00 86 ARG A C 1
ATOM 704 O O . ARG A 1 86 ? 6.756 -6.992 -5.996 1.00 97.00 86 ARG A O 1
ATOM 711 N N . THR A 1 87 ? 5.892 -4.944 -5.680 1.00 97.69 87 THR A N 1
ATOM 712 C CA . THR A 1 87 ? 6.750 -4.274 -6.667 1.00 97.69 87 THR A CA 1
ATOM 713 C C . THR A 1 87 ? 8.210 -4.263 -6.207 1.00 97.69 87 THR A C 1
ATOM 715 O O . THR A 1 87 ? 9.094 -4.644 -6.967 1.00 97.69 87 THR A O 1
ATOM 718 N N . LEU A 1 88 ? 8.482 -3.922 -4.944 1.00 97.56 88 LEU A N 1
ATOM 719 C CA . LEU A 1 88 ? 9.837 -3.956 -4.383 1.00 97.56 88 LEU A CA 1
ATOM 720 C C . LEU A 1 88 ? 10.431 -5.370 -4.400 1.00 97.56 88 LEU A C 1
ATOM 722 O O . LEU A 1 88 ? 11.591 -5.530 -4.766 1.00 97.56 88 LEU A O 1
ATOM 726 N N . GLU A 1 89 ? 9.650 -6.391 -4.033 1.00 96.19 89 GLU A N 1
ATOM 727 C CA . GLU A 1 89 ? 10.052 -7.802 -4.120 1.00 96.19 89 GLU A CA 1
ATOM 728 C C . GLU A 1 89 ? 10.374 -8.201 -5.566 1.00 96.19 89 GLU A C 1
ATOM 730 O O . GLU A 1 89 ? 11.406 -8.820 -5.806 1.00 96.19 89 GLU A O 1
ATOM 735 N N . TYR A 1 90 ? 9.540 -7.795 -6.529 1.00 95.31 90 TYR A N 1
ATOM 736 C CA . TYR A 1 90 ? 9.745 -8.084 -7.951 1.00 95.31 90 TYR A CA 1
ATOM 737 C C . TYR A 1 90 ? 11.066 -7.510 -8.483 1.00 95.31 90 TYR A C 1
ATOM 739 O O . TYR A 1 90 ? 11.820 -8.203 -9.164 1.00 95.31 90 TYR A O 1
ATOM 747 N N . PHE A 1 91 ? 11.381 -6.264 -8.124 1.00 96.06 91 PHE A N 1
ATOM 748 C CA . PHE A 1 91 ? 12.613 -5.579 -8.534 1.00 96.06 91 PHE A CA 1
ATOM 749 C C . PHE A 1 91 ? 13.796 -5.797 -7.573 1.00 96.06 91 PHE A C 1
ATOM 751 O O . PHE A 1 91 ? 14.824 -5.136 -7.704 1.00 96.06 91 PHE A O 1
ATOM 758 N N . ASN A 1 92 ? 13.685 -6.719 -6.610 1.00 96.44 92 ASN A N 1
ATOM 759 C CA . ASN A 1 92 ? 14.720 -7.012 -5.608 1.00 96.44 92 ASN A CA 1
ATOM 760 C C . ASN A 1 92 ? 15.210 -5.777 -4.819 1.00 96.44 92 ASN A C 1
ATOM 762 O O . ASN A 1 92 ? 16.376 -5.687 -4.427 1.00 96.44 92 ASN A O 1
ATOM 766 N N . ILE A 1 93 ? 14.321 -4.820 -4.550 1.00 97.56 93 ILE A N 1
ATOM 767 C CA . ILE A 1 93 ? 14.626 -3.637 -3.743 1.00 97.56 93 ILE A CA 1
ATOM 768 C C . ILE A 1 93 ? 14.555 -4.000 -2.257 1.00 97.56 93 ILE A C 1
ATOM 770 O O . ILE A 1 93 ? 13.527 -4.460 -1.751 1.00 97.56 93 ILE A O 1
ATOM 774 N N . ASN A 1 94 ? 15.650 -3.773 -1.525 1.00 96.12 94 ASN A N 1
ATOM 775 C CA . ASN A 1 94 ? 15.738 -4.108 -0.103 1.00 96.12 94 ASN A CA 1
ATOM 776 C C . ASN A 1 94 ? 14.739 -3.292 0.736 1.00 96.12 94 ASN A C 1
ATOM 778 O O . ASN A 1 94 ? 14.793 -2.061 0.768 1.00 96.12 94 ASN A O 1
ATOM 782 N N . HIS A 1 95 ? 13.882 -3.997 1.471 1.00 96.06 95 HIS A N 1
ATOM 783 C CA . HIS A 1 95 ? 12.876 -3.447 2.381 1.00 96.06 95 HIS A CA 1
ATOM 784 C C . HIS A 1 95 ? 12.834 -4.192 3.734 1.00 96.06 95 HIS A C 1
ATOM 786 O O . HIS A 1 95 ? 11.847 -4.119 4.468 1.00 96.06 95 HIS A O 1
ATOM 792 N N . PHE A 1 96 ? 13.916 -4.895 4.097 1.00 94.75 96 PHE A N 1
ATOM 793 C CA . PHE A 1 96 ? 13.995 -5.721 5.311 1.00 94.75 96 PHE A CA 1
ATOM 794 C C . PHE A 1 96 ? 13.733 -4.927 6.600 1.00 94.75 96 PHE A C 1
ATOM 796 O O . PHE A 1 96 ? 13.044 -5.410 7.499 1.00 94.75 96 PHE A O 1
ATOM 803 N N . ASN A 1 97 ? 14.231 -3.691 6.678 1.00 94.94 97 ASN A N 1
ATOM 804 C CA . ASN A 1 97 ? 14.038 -2.839 7.855 1.00 94.94 97 ASN A CA 1
ATOM 805 C C . ASN A 1 97 ? 12.560 -2.491 8.084 1.00 94.94 97 ASN A C 1
ATOM 807 O O . ASN A 1 97 ? 12.123 -2.411 9.227 1.00 94.94 97 ASN A O 1
ATOM 811 N N . ILE A 1 98 ? 11.779 -2.342 7.009 1.00 95.44 98 ILE A N 1
ATOM 812 C CA . ILE A 1 98 ? 10.351 -2.015 7.098 1.00 95.44 98 ILE A CA 1
ATOM 813 C C . ILE A 1 98 ? 9.564 -3.228 7.599 1.00 95.44 98 ILE A C 1
ATOM 815 O O . ILE A 1 98 ? 8.727 -3.096 8.489 1.00 95.44 98 ILE A O 1
ATOM 819 N N . LEU A 1 99 ? 9.880 -4.426 7.091 1.00 93.44 99 LEU A N 1
ATOM 820 C CA . LEU A 1 99 ? 9.240 -5.676 7.521 1.00 93.44 99 LEU A CA 1
ATOM 821 C C . LEU A 1 99 ? 9.386 -5.933 9.023 1.00 93.44 99 LEU A C 1
ATOM 823 O O . LEU A 1 99 ? 8.487 -6.514 9.621 1.00 93.44 99 LEU A O 1
ATOM 827 N N . ASN A 1 100 ? 10.499 -5.506 9.619 1.00 93.44 100 ASN A N 1
ATOM 828 C CA . ASN A 1 100 ? 10.815 -5.739 11.028 1.00 93.44 100 ASN A CA 1
ATOM 829 C C . ASN A 1 100 ? 10.576 -4.511 11.922 1.00 93.44 100 ASN A C 1
ATOM 831 O O . ASN A 1 100 ? 10.857 -4.572 13.121 1.00 93.44 100 ASN A O 1
ATOM 835 N N . SER A 1 101 ? 10.062 -3.410 11.362 1.00 93.94 101 SER A N 1
ATOM 836 C CA . SER A 1 101 ? 9.792 -2.178 12.104 1.00 93.94 101 SER A CA 1
ATOM 837 C C . SER A 1 101 ? 8.777 -2.413 13.220 1.00 93.94 101 SER A C 1
ATOM 839 O O . SER A 1 101 ? 7.837 -3.197 13.068 1.00 93.94 101 SER A O 1
ATOM 841 N N . LYS A 1 102 ? 8.966 -1.721 14.347 1.00 92.94 102 LYS A N 1
ATOM 842 C CA . LYS A 1 102 ? 8.038 -1.712 15.491 1.00 92.94 102 LYS A CA 1
ATOM 843 C C . LYS A 1 102 ? 7.763 -0.304 16.026 1.00 92.94 102 LYS A C 1
ATOM 845 O O . LYS A 1 102 ? 7.268 -0.184 17.143 1.00 92.94 102 LYS A O 1
ATOM 850 N N . THR A 1 103 ? 8.156 0.727 15.286 1.00 92.19 103 THR A N 1
ATOM 851 C CA . THR A 1 103 ? 8.285 2.106 15.775 1.00 92.19 103 THR A CA 1
ATOM 852 C C . THR A 1 103 ? 7.188 3.039 15.276 1.00 92.19 103 THR A C 1
ATOM 854 O O . THR A 1 103 ? 7.170 4.193 15.690 1.00 92.19 103 THR A O 1
ATOM 857 N N . ILE A 1 104 ? 6.321 2.590 14.362 1.00 92.81 104 ILE A N 1
ATOM 858 C CA . ILE A 1 104 ? 5.321 3.460 13.723 1.00 92.81 104 ILE A CA 1
ATOM 859 C C . ILE A 1 104 ? 4.052 3.572 14.570 1.00 92.81 104 ILE A C 1
ATOM 861 O O . ILE A 1 104 ? 3.547 4.674 14.761 1.00 92.81 104 ILE A O 1
ATOM 865 N N . PHE A 1 105 ? 3.538 2.446 15.068 1.00 89.94 105 PHE A N 1
ATOM 866 C CA . PHE A 1 105 ? 2.261 2.420 15.780 1.00 89.94 105 PHE A CA 1
ATOM 867 C C . PHE A 1 105 ? 2.433 2.474 17.295 1.00 89.94 105 PHE A C 1
ATOM 869 O O . PHE A 1 105 ? 3.251 1.738 17.858 1.00 89.94 105 PHE A O 1
ATOM 876 N N . THR A 1 106 ? 1.585 3.258 17.964 1.00 82.56 106 THR A N 1
ATOM 877 C CA . THR A 1 106 ? 1.394 3.149 19.416 1.00 82.56 106 THR A CA 1
ATOM 878 C C . THR A 1 106 ? 0.555 1.896 19.689 1.00 82.56 106 THR A C 1
ATOM 880 O O . THR A 1 106 ? -0.589 1.800 19.253 1.00 82.56 106 THR A O 1
ATOM 883 N N . LYS A 1 107 ? 1.131 0.886 20.353 1.00 74.25 107 LYS A N 1
ATOM 884 C CA . LYS A 1 107 ? 0.517 -0.448 20.505 1.00 74.25 107 LYS A CA 1
ATOM 885 C C . LYS A 1 107 ? -0.088 -0.613 21.894 1.00 74.25 107 LYS A C 1
ATOM 887 O O . LYS A 1 107 ? 0.643 -0.895 22.837 1.00 74.25 107 LYS A O 1
ATOM 892 N N . GLU A 1 108 ? -1.408 -0.500 22.007 1.00 64.88 108 GLU A N 1
ATOM 893 C CA . GLU A 1 108 ? -2.085 -0.612 23.311 1.00 64.88 108 GLU A CA 1
ATOM 894 C C . GLU A 1 108 ? -2.614 -2.023 23.593 1.00 64.88 108 GLU A C 1
ATOM 896 O O . GLU A 1 108 ? -2.408 -2.561 24.679 1.00 64.88 108 GLU A O 1
ATOM 901 N N . HIS A 1 109 ? -3.220 -2.681 22.599 1.00 61.16 109 HIS A N 1
ATOM 902 C CA . HIS A 1 109 ? -3.978 -3.915 22.850 1.00 61.16 109 HIS A CA 1
ATOM 903 C C . HIS A 1 109 ? -3.474 -5.170 22.120 1.00 61.16 109 HIS A C 1
ATOM 905 O O . HIS A 1 109 ? -4.036 -6.252 22.297 1.00 61.16 109 HIS A O 1
ATOM 911 N N . PHE A 1 110 ? -2.385 -5.091 21.337 1.00 57.16 110 PHE A N 1
ATOM 912 C CA . PHE A 1 110 ? -2.019 -6.185 20.424 1.00 57.16 110 PHE A CA 1
ATOM 913 C C . PHE A 1 110 ? -0.505 -6.400 20.171 1.00 57.16 110 PHE A C 1
ATOM 915 O O . PHE A 1 110 ? -0.064 -6.324 19.026 1.00 57.16 110 PHE A O 1
ATOM 922 N N . THR A 1 111 ? 0.209 -6.876 21.204 1.00 60.47 111 THR A N 1
ATOM 923 C CA . THR A 1 111 ? 1.487 -7.653 21.181 1.00 60.47 111 THR A CA 1
ATOM 924 C C . THR A 1 111 ? 2.776 -6.968 20.677 1.00 60.47 111 THR A C 1
ATOM 926 O O . THR A 1 111 ? 2.741 -5.990 19.940 1.00 60.47 111 THR A O 1
ATOM 929 N N . ASP A 1 112 ? 3.937 -7.573 20.987 1.00 62.19 112 ASP A N 1
ATOM 930 C CA . ASP A 1 112 ? 5.294 -7.181 20.540 1.00 62.19 112 ASP A CA 1
ATOM 931 C C . ASP A 1 112 ? 5.593 -7.460 19.046 1.00 62.19 112 ASP A C 1
ATOM 933 O O . ASP A 1 112 ? 6.737 -7.737 18.665 1.00 62.19 112 ASP A O 1
ATOM 937 N N . ASN A 1 113 ? 4.586 -7.432 18.172 1.00 79.00 113 ASN A N 1
ATOM 938 C CA . ASN A 1 113 ? 4.751 -7.768 16.752 1.00 79.00 113 ASN A CA 1
ATOM 939 C C . ASN A 1 113 ? 5.225 -6.564 15.914 1.00 79.00 113 ASN A C 1
ATOM 941 O O . ASN A 1 113 ? 5.345 -5.437 16.407 1.00 79.00 113 ASN A O 1
ATOM 945 N N . THR A 1 114 ? 5.521 -6.811 14.635 1.00 91.06 114 THR A N 1
ATOM 946 C CA . THR A 1 114 ? 5.920 -5.776 13.667 1.00 91.06 114 THR A CA 1
ATOM 947 C C . THR A 1 114 ? 4.777 -4.800 13.377 1.00 91.06 114 THR A C 1
ATOM 949 O O . THR A 1 114 ? 3.606 -5.102 13.616 1.00 91.06 114 THR A O 1
ATOM 952 N N . ASP A 1 115 ? 5.098 -3.624 12.844 1.00 93.25 115 ASP A N 1
ATOM 953 C CA . ASP A 1 115 ? 4.106 -2.633 12.414 1.00 93.25 115 ASP A CA 1
ATOM 954 C C . ASP A 1 115 ? 3.215 -3.187 11.294 1.00 93.25 115 ASP A C 1
ATOM 956 O O . ASP A 1 115 ? 2.012 -2.939 11.284 1.00 93.25 115 ASP A O 1
ATOM 960 N N . LEU A 1 116 ? 3.766 -4.032 10.414 1.00 93.25 116 LEU A N 1
ATOM 961 C CA . LEU A 1 116 ? 2.994 -4.738 9.390 1.00 93.25 116 LEU A CA 1
ATOM 962 C C . LEU A 1 116 ? 1.974 -5.709 10.002 1.00 93.25 116 LEU A C 1
ATOM 964 O O . LEU A 1 116 ? 0.838 -5.792 9.536 1.00 93.25 116 LEU A O 1
ATOM 968 N N . ASP A 1 117 ? 2.357 -6.449 11.042 1.00 89.00 117 ASP A N 1
ATOM 969 C CA . ASP A 1 117 ? 1.433 -7.355 11.729 1.00 89.00 117 ASP A CA 1
ATOM 970 C C . ASP A 1 117 ? 0.355 -6.592 12.495 1.00 89.00 117 ASP A C 1
ATOM 972 O O . ASP A 1 117 ? -0.792 -7.036 12.541 1.00 89.00 117 ASP A O 1
ATOM 976 N N . TYR A 1 118 ? 0.701 -5.445 13.081 1.00 89.44 118 TYR A N 1
ATOM 977 C CA . TYR A 1 118 ? -0.267 -4.577 13.740 1.00 89.44 118 TYR A CA 1
ATOM 978 C C . TYR A 1 118 ? -1.269 -3.991 12.737 1.00 89.44 118 TYR A C 1
ATOM 980 O O . TYR A 1 118 ? -2.477 -4.106 12.942 1.00 89.44 118 TYR A O 1
ATOM 988 N N . PHE A 1 119 ? -0.793 -3.481 11.598 1.00 91.50 119 PHE A N 1
ATOM 989 C CA . PHE A 1 119 ? -1.662 -2.989 10.530 1.00 91.50 119 PHE A CA 1
ATOM 990 C C . PHE A 1 119 ? -2.612 -4.076 10.005 1.00 91.50 119 PHE A C 1
ATOM 992 O O . PHE A 1 119 ? -3.806 -3.827 9.844 1.00 91.50 119 PHE A O 1
ATOM 999 N N . LYS A 1 120 ? -2.132 -5.314 9.810 1.00 88.50 120 LYS A N 1
ATOM 1000 C CA . LYS A 1 120 ? -2.998 -6.441 9.417 1.00 88.50 120 LYS A CA 1
ATOM 1001 C C . LYS A 1 120 ? -4.133 -6.678 10.411 1.00 88.50 120 LYS A C 1
ATOM 1003 O O . LYS A 1 120 ? -5.232 -7.013 9.976 1.00 88.50 120 LYS A O 1
ATOM 1008 N N . LYS A 1 121 ? -3.884 -6.505 11.715 1.00 84.31 121 LYS A N 1
ATOM 1009 C CA . LYS A 1 121 ? -4.927 -6.613 12.746 1.00 84.31 121 LYS A CA 1
ATOM 1010 C C . LYS A 1 121 ? -5.951 -5.493 12.590 1.00 84.31 121 LYS A C 1
ATOM 1012 O O . LYS A 1 121 ? -7.124 -5.814 12.461 1.00 84.31 121 LYS A O 1
ATOM 1017 N N . ILE A 1 122 ? -5.520 -4.228 12.497 1.00 87.06 122 ILE A N 1
ATOM 1018 C CA . ILE A 1 122 ? -6.419 -3.083 12.238 1.00 87.06 122 ILE A CA 1
ATOM 1019 C C . ILE A 1 122 ? -7.292 -3.361 11.007 1.00 87.06 122 ILE A C 1
ATOM 1021 O O . ILE A 1 122 ? -8.515 -3.270 11.066 1.00 87.06 122 ILE A O 1
ATOM 1025 N N . ARG A 1 123 ? -6.673 -3.776 9.900 1.00 88.44 123 ARG A N 1
ATOM 1026 C CA . ARG A 1 123 ? -7.360 -4.074 8.641 1.00 88.44 123 ARG A CA 1
ATOM 1027 C C . ARG A 1 123 ? -8.412 -5.174 8.774 1.00 88.44 123 ARG A C 1
ATOM 1029 O O . ARG A 1 123 ? -9.528 -5.015 8.277 1.00 88.44 123 ARG A O 1
ATOM 1036 N N . SER A 1 124 ? -8.072 -6.277 9.438 1.00 82.19 124 SER A N 1
ATOM 1037 C CA . SER A 1 124 ? -9.026 -7.360 9.695 1.00 82.19 124 SER A CA 1
ATOM 1038 C C . SER A 1 124 ? -10.188 -6.885 10.565 1.00 82.19 124 SER A C 1
ATOM 1040 O O . SER A 1 124 ? -11.330 -7.200 10.248 1.00 82.19 124 SER A O 1
ATOM 1042 N N . THR A 1 125 ? -9.902 -6.083 11.594 1.00 78.69 125 THR A N 1
ATOM 1043 C CA . THR A 1 125 ? -10.892 -5.529 12.523 1.00 78.69 125 THR A CA 1
ATOM 1044 C C . THR A 1 125 ? -11.849 -4.543 11.842 1.00 78.69 125 THR A C 1
ATOM 1046 O O . THR A 1 125 ? -13.040 -4.582 12.116 1.00 78.69 125 THR A O 1
ATOM 1049 N N . CYS A 1 126 ? -11.377 -3.687 10.932 1.00 75.50 126 CYS A N 1
ATOM 1050 C CA . CYS A 1 126 ? -12.200 -2.597 10.389 1.00 75.50 126 CYS A CA 1
ATOM 1051 C C . CYS A 1 126 ? -12.899 -2.893 9.062 1.00 75.50 126 CYS A C 1
ATOM 1053 O O . CYS A 1 126 ? -13.983 -2.370 8.826 1.00 75.50 126 CYS A O 1
ATOM 1055 N N . ALA A 1 127 ? -12.256 -3.632 8.153 1.00 70.62 127 ALA A N 1
ATOM 1056 C CA . ALA A 1 127 ? -12.616 -3.541 6.735 1.00 70.62 127 ALA A CA 1
ATOM 1057 C C . ALA A 1 127 ? -12.853 -4.883 6.036 1.00 70.62 127 ALA A C 1
ATOM 1059 O O . ALA A 1 127 ? -13.545 -4.915 5.022 1.00 70.62 127 ALA A O 1
ATOM 1060 N N . ILE A 1 128 ? -12.277 -5.980 6.538 1.00 71.00 128 ILE A N 1
ATOM 1061 C CA . ILE A 1 128 ? -12.258 -7.253 5.795 1.00 71.00 128 ILE A CA 1
ATOM 1062 C C . ILE A 1 128 ? -12.921 -8.392 6.570 1.00 71.00 128 ILE A C 1
ATOM 1064 O O . ILE A 1 128 ? -13.705 -9.146 5.995 1.00 71.00 128 ILE A O 1
ATOM 1068 N N . HIS A 1 129 ? -12.640 -8.524 7.868 1.00 72.38 129 HIS A N 1
ATOM 1069 C CA . HIS A 1 129 ? -13.103 -9.657 8.671 1.00 72.38 129 HIS A CA 1
ATOM 1070 C C . HIS A 1 129 ? -13.648 -9.222 10.040 1.00 72.38 129 HIS A C 1
ATOM 1072 O O . HIS A 1 129 ? -13.239 -9.790 11.054 1.00 72.38 129 HIS A O 1
ATOM 1078 N N . PRO A 1 130 ? -14.591 -8.259 10.110 1.00 68.06 130 PRO A N 1
ATOM 1079 C CA . PRO A 1 130 ? -15.094 -7.762 11.390 1.00 68.06 130 PRO A CA 1
ATOM 1080 C C . PRO A 1 130 ? -15.765 -8.860 12.231 1.00 68.06 130 PRO A C 1
ATOM 1082 O O . PRO A 1 130 ? -15.924 -8.697 13.429 1.00 68.06 130 PRO A O 1
ATOM 1085 N N . THR A 1 131 ? -16.140 -10.000 11.648 1.00 66.88 131 THR A N 1
ATOM 1086 C CA . THR A 1 131 ? -16.786 -11.111 12.361 1.00 66.88 131 THR A CA 1
ATOM 1087 C C . THR A 1 131 ? -15.880 -12.322 12.621 1.00 66.88 131 THR A C 1
ATOM 1089 O O . THR A 1 131 ? -16.347 -13.302 13.200 1.00 66.88 131 THR A O 1
ATOM 1092 N N . ASP A 1 132 ? -14.607 -12.288 12.209 1.00 66.88 132 ASP A N 1
ATOM 1093 C CA . ASP A 1 132 ? -13.654 -13.395 12.407 1.00 66.88 132 ASP A CA 1
ATOM 1094 C C . ASP A 1 132 ? -12.235 -12.871 12.679 1.00 66.88 132 ASP A C 1
ATOM 1096 O O . ASP A 1 132 ? -11.284 -13.080 11.919 1.00 66.88 132 ASP A O 1
ATOM 1100 N N . ILE A 1 133 ? -12.091 -12.131 13.781 1.00 69.69 133 ILE A N 1
ATOM 1101 C CA . ILE A 1 133 ? -10.809 -11.560 14.190 1.00 69.69 133 ILE A CA 1
ATOM 1102 C C . ILE A 1 133 ? -10.079 -12.585 15.060 1.00 69.69 133 ILE A C 1
ATOM 1104 O O . ILE A 1 133 ? -10.395 -12.784 16.237 1.00 69.69 133 ILE A O 1
ATOM 1108 N N . GLN A 1 134 ? -9.064 -13.234 14.488 1.00 64.00 134 GLN A N 1
ATOM 1109 C CA . GLN A 1 134 ? -8.178 -14.122 15.238 1.00 64.00 134 GLN A CA 1
ATOM 1110 C C . GLN A 1 134 ? -7.076 -13.318 15.938 1.00 64.00 134 GLN A C 1
ATOM 1112 O O . GLN A 1 134 ? -6.102 -12.895 15.318 1.00 64.00 134 GLN A O 1
ATOM 1117 N N . ALA A 1 135 ? -7.181 -13.155 17.257 1.00 56.66 135 ALA A N 1
ATOM 1118 C CA . ALA A 1 135 ? -6.165 -12.467 18.064 1.00 56.66 135 ALA A CA 1
ATOM 1119 C C . ALA A 1 135 ? -5.105 -13.419 18.666 1.00 56.66 135 ALA A C 1
ATOM 1121 O O . ALA A 1 135 ? -4.388 -13.062 19.603 1.00 56.66 135 ALA A O 1
ATOM 1122 N N . GLY A 1 136 ? -4.999 -14.644 18.138 1.00 54.88 136 GLY A N 1
ATOM 1123 C CA . GLY A 1 136 ? -4.116 -15.695 18.650 1.00 54.88 136 GLY A CA 1
ATOM 1124 C C . GLY A 1 136 ? -4.673 -16.442 19.873 1.00 54.88 136 GLY A C 1
ATOM 1125 O O . GLY A 1 136 ? -5.669 -16.052 20.480 1.00 54.88 136 GLY A O 1
ATOM 1126 N N . LYS A 1 137 ? -4.030 -17.567 20.230 1.00 55.16 137 LYS A N 1
ATOM 1127 C CA . LYS A 1 137 ? -4.371 -18.430 21.389 1.00 55.16 137 LYS A CA 1
ATOM 1128 C C . LYS A 1 137 ? -5.847 -18.881 21.461 1.00 55.16 137 LYS A C 1
ATOM 1130 O O . LYS A 1 137 ? -6.384 -19.054 22.552 1.00 55.16 137 LYS A O 1
ATOM 1135 N N . GLY A 1 138 ? -6.506 -19.064 20.314 1.00 58.59 138 GLY A N 1
ATOM 1136 C CA . GLY A 1 138 ? -7.894 -19.542 20.246 1.00 58.59 138 GLY A CA 1
ATOM 1137 C C . GLY A 1 138 ? -8.953 -18.538 20.718 1.00 58.59 138 GLY A C 1
ATOM 1138 O O . GLY A 1 138 ? -10.081 -18.947 20.976 1.00 58.59 138 GLY A O 1
ATOM 1139 N N . LYS A 1 139 ? -8.607 -17.251 20.853 1.00 63.50 139 LYS A N 1
ATOM 1140 C CA . LYS A 1 139 ? -9.572 -16.179 21.129 1.00 63.50 139 LYS A CA 1
ATOM 1141 C C . LYS A 1 139 ? -10.198 -15.689 19.824 1.00 63.50 139 LYS A C 1
ATOM 1143 O O . LYS A 1 139 ? -9.454 -15.393 18.882 1.00 63.50 139 LYS A O 1
ATOM 1148 N N . LYS A 1 140 ? -11.528 -15.578 19.788 1.00 70.50 140 LYS A N 1
ATOM 1149 C CA . LYS A 1 140 ? -12.259 -14.921 18.700 1.00 70.50 140 LYS A CA 1
ATOM 1150 C C . LYS A 1 140 ? -12.793 -13.580 19.177 1.00 70.50 140 LYS A C 1
ATOM 1152 O O . LYS A 1 140 ? -13.252 -13.450 20.309 1.00 70.50 140 LYS A O 1
ATOM 1157 N N . PHE A 1 141 ? -12.715 -12.597 18.298 1.00 75.75 141 PHE A N 1
ATOM 1158 C CA . PHE A 1 141 ? -13.240 -11.266 18.536 1.00 75.75 141 PHE A CA 1
ATOM 1159 C C . PHE A 1 141 ? -14.127 -10.836 17.369 1.00 75.75 141 PHE A C 1
ATOM 1161 O O . PHE A 1 141 ? -13.944 -11.299 16.238 1.00 75.75 141 PHE A O 1
ATOM 1168 N N . TYR A 1 142 ? -15.061 -9.934 17.655 1.00 81.56 142 TYR A N 1
ATOM 1169 C CA . TYR A 1 142 ? -15.967 -9.344 16.673 1.00 81.56 142 TYR A CA 1
ATOM 1170 C C . TYR A 1 142 ? -15.861 -7.819 16.748 1.00 81.56 142 TYR A C 1
ATOM 1172 O O . TYR A 1 142 ? -15.948 -7.261 17.831 1.00 81.56 142 TYR A O 1
ATOM 1180 N N . ALA A 1 143 ? -15.671 -7.125 15.636 1.00 82.44 143 ALA A N 1
ATOM 1181 C CA . ALA A 1 143 ? -15.644 -5.670 15.593 1.00 82.44 143 ALA A CA 1
ATOM 1182 C C . ALA A 1 143 ? -17.041 -5.078 15.393 1.00 82.44 143 ALA A C 1
ATOM 1184 O O . ALA A 1 143 ? -17.844 -5.569 14.596 1.00 82.44 143 ALA A O 1
ATOM 1185 N N . GLY A 1 144 ? -17.305 -3.994 16.115 1.00 78.19 144 GLY A N 1
ATOM 1186 C CA . GLY A 1 144 ? -18.456 -3.123 15.933 1.00 78.19 144 GLY A CA 1
ATOM 1187 C C . GLY A 1 144 ? -18.213 -2.027 14.900 1.00 78.19 144 GLY A C 1
ATOM 1188 O O . GLY A 1 144 ? -17.216 -2.020 14.178 1.00 78.19 144 GLY A O 1
ATOM 1189 N N . TRP A 1 145 ? -19.151 -1.078 14.837 1.00 72.94 145 TRP A N 1
ATOM 1190 C CA . TRP A 1 145 ? -18.961 0.140 14.052 1.00 72.94 145 TRP A CA 1
ATOM 1191 C C . TRP A 1 145 ? -17.754 0.934 14.565 1.00 72.94 145 TRP A C 1
ATOM 1193 O O . TRP A 1 145 ? -17.362 0.823 15.730 1.00 72.94 145 TRP A O 1
ATOM 1203 N N . VAL A 1 146 ? -17.185 1.762 13.696 1.00 74.25 146 VAL A N 1
ATOM 1204 C CA . VAL A 1 146 ? -16.128 2.690 14.092 1.00 74.25 146 VAL A CA 1
ATOM 1205 C C . VAL A 1 146 ? -16.787 3.885 14.771 1.00 74.25 146 VAL A C 1
ATOM 1207 O O . VAL A 1 146 ? -17.702 4.488 14.202 1.00 74.25 146 VAL A O 1
ATOM 1210 N N . VAL A 1 147 ? -16.363 4.209 15.993 1.00 67.81 147 VAL A N 1
ATOM 1211 C CA . VAL A 1 147 ? -16.843 5.398 16.700 1.00 67.81 147 VAL A CA 1
ATOM 1212 C C . VAL A 1 147 ? -15.766 6.462 16.619 1.00 67.81 147 VAL A C 1
ATOM 1214 O O . VAL A 1 147 ? -14.600 6.264 16.954 1.00 67.81 147 VAL A O 1
ATOM 1217 N N . ASN A 1 148 ? -16.18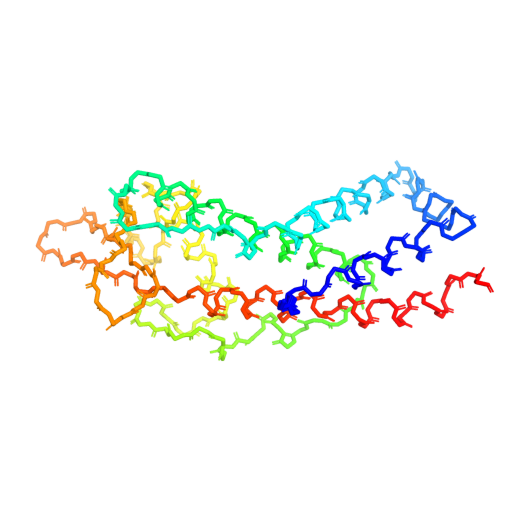4 7.610 16.115 1.00 64.75 148 ASN A N 1
ATOM 1218 C CA . ASN A 1 148 ? -15.390 8.817 16.081 1.00 64.75 148 ASN A CA 1
ATOM 1219 C C . ASN A 1 148 ? -15.705 9.539 17.394 1.00 64.75 148 ASN A C 1
ATOM 1221 O O . ASN A 1 148 ? -16.553 10.434 17.411 1.00 64.75 148 ASN A O 1
ATOM 1225 N N . ASP A 1 149 ? -15.218 9.004 18.522 1.00 52.75 149 ASP A N 1
ATOM 1226 C CA . ASP A 1 149 ? -15.662 9.523 19.811 1.00 52.75 149 ASP A CA 1
ATOM 1227 C C . ASP A 1 149 ? -15.145 10.951 19.967 1.00 52.75 149 ASP A C 1
ATOM 1229 O O . ASP A 1 149 ? -13.972 11.266 19.759 1.00 52.75 149 ASP A O 1
ATOM 1233 N N . MET A 1 150 ? -16.105 11.836 20.181 1.00 47.72 150 MET A N 1
ATOM 1234 C CA . MET A 1 150 ? -15.915 13.269 20.143 1.00 47.72 150 MET A CA 1
ATOM 1235 C C . MET A 1 150 ? -14.958 13.655 21.280 1.00 47.72 150 MET A C 1
ATOM 1237 O O . MET A 1 150 ? -15.072 13.128 22.379 1.00 47.72 150 MET A O 1
ATOM 1241 N N . PHE A 1 151 ? -14.093 14.641 21.030 1.00 39.84 151 PHE A N 1
ATOM 1242 C CA . PHE A 1 151 ? -13.166 15.284 21.978 1.00 39.84 151 PHE A CA 1
ATOM 1243 C C . PHE A 1 151 ? -11.781 14.626 22.151 1.00 39.84 151 PHE A C 1
ATOM 1245 O O . PHE A 1 151 ? -11.625 13.601 22.795 1.00 39.84 151 PHE A O 1
ATOM 1252 N N . VAL A 1 152 ? -10.765 15.329 21.622 1.00 46.84 152 VAL A N 1
ATOM 1253 C CA . VAL A 1 152 ? -9.322 15.271 21.951 1.00 46.84 152 VAL A CA 1
ATOM 1254 C C . VAL A 1 152 ? -8.834 13.884 22.399 1.00 46.84 152 VAL A C 1
ATOM 1256 O O . VAL A 1 152 ? -8.594 13.632 23.577 1.00 46.84 152 VAL A O 1
ATOM 1259 N N . GLY A 1 153 ? -8.662 13.003 21.418 1.00 54.12 153 GLY A N 1
ATOM 1260 C CA . GLY A 1 153 ? -8.245 11.612 21.565 1.00 54.12 153 GLY A CA 1
ATOM 1261 C C . GLY A 1 153 ? -7.872 11.020 20.195 1.00 54.12 153 GLY A C 1
ATOM 1262 O O . GLY A 1 153 ? -7.760 11.789 19.239 1.00 54.12 153 GLY A O 1
ATOM 1263 N N . PRO A 1 154 ? -7.618 9.701 20.084 1.00 57.62 154 PRO A N 1
ATOM 1264 C CA . PRO A 1 154 ? -7.288 9.026 18.817 1.00 57.62 154 PRO A CA 1
ATOM 1265 C C . PRO A 1 154 ? -8.274 9.381 17.690 1.00 57.62 154 PRO A C 1
ATOM 1267 O O . PRO A 1 154 ? -9.449 9.620 17.950 1.00 57.62 154 PRO A O 1
ATOM 1270 N N . ASP A 1 155 ? -7.799 9.401 16.436 1.00 73.56 155 ASP A N 1
ATOM 1271 C CA . ASP A 1 155 ? -8.598 9.858 15.282 1.00 73.56 155 ASP A CA 1
ATOM 1272 C C . ASP A 1 155 ? -9.858 9.010 15.038 1.00 73.56 155 ASP A C 1
ATOM 1274 O O . ASP A 1 155 ? -10.794 9.483 14.400 1.00 73.56 155 ASP A O 1
ATOM 1278 N N . PHE A 1 156 ? -9.873 7.754 15.495 1.00 80.56 156 PHE A N 1
ATOM 1279 C CA . PHE A 1 156 ? -11.072 6.931 15.629 1.00 80.56 156 PHE A CA 1
ATOM 1280 C C . PHE A 1 156 ? -10.817 5.742 16.558 1.00 80.56 156 PHE A C 1
ATOM 1282 O O . PHE A 1 156 ? -9.670 5.336 16.769 1.00 80.56 156 PHE A O 1
ATOM 1289 N N . ASN A 1 157 ? -11.891 5.135 17.061 1.00 80.50 157 ASN A N 1
ATOM 1290 C CA . ASN A 1 157 ? -11.812 3.899 17.825 1.00 80.50 157 ASN A CA 1
ATOM 1291 C C . ASN A 1 157 ? -12.727 2.803 17.268 1.00 80.50 157 ASN A C 1
ATOM 1293 O O . ASN A 1 157 ? -13.725 3.061 16.588 1.00 80.50 157 ASN A O 1
ATOM 1297 N N . ILE A 1 158 ? -12.356 1.549 17.523 1.00 80.12 158 ILE A N 1
ATOM 1298 C CA . ILE A 1 158 ? -13.159 0.387 17.145 1.00 80.12 158 ILE A CA 1
ATOM 1299 C C . ILE A 1 158 ? -13.474 -0.422 18.392 1.00 80.12 158 ILE A C 1
ATOM 1301 O O . ILE A 1 158 ? -12.568 -0.914 19.066 1.00 80.12 158 ILE A O 1
ATOM 1305 N N . PHE A 1 159 ? -14.763 -0.618 18.653 1.00 80.62 159 PHE A N 1
ATOM 1306 C CA . PHE A 1 159 ? -15.206 -1.571 19.661 1.00 80.62 159 PHE A CA 1
ATOM 1307 C C . PHE A 1 159 ? -14.981 -2.995 19.161 1.00 80.62 159 PHE A C 1
ATOM 1309 O O . PHE A 1 159 ? -15.423 -3.360 18.073 1.00 80.62 159 PHE A O 1
ATOM 1316 N N . VAL A 1 160 ? -14.295 -3.802 19.959 1.00 82.69 160 VAL A N 1
ATOM 1317 C CA . VAL A 1 160 ? -13.949 -5.187 19.660 1.00 82.69 160 VAL A CA 1
ATOM 1318 C C . VAL A 1 160 ? -14.524 -6.072 20.764 1.00 82.69 160 VAL A C 1
ATOM 1320 O O . VAL A 1 160 ? -13.983 -6.156 21.865 1.00 82.69 160 VAL A O 1
ATOM 1323 N N . TYR A 1 161 ? -15.634 -6.731 20.450 1.00 83.62 161 TYR A N 1
ATOM 1324 C CA . TYR A 1 161 ? -16.394 -7.595 21.340 1.00 83.62 161 TYR A CA 1
ATOM 1325 C C . TYR A 1 161 ? -15.694 -8.932 21.574 1.00 83.62 161 TYR A C 1
ATOM 1327 O O . TYR A 1 161 ? -15.256 -9.589 20.618 1.00 83.62 161 TYR A O 1
ATOM 1335 N N . HIS A 1 162 ? -15.627 -9.371 22.830 1.00 82.94 162 HIS A N 1
ATOM 1336 C CA . HIS A 1 162 ? -15.092 -10.690 23.168 1.00 82.94 162 HIS A CA 1
ATOM 1337 C C . HIS A 1 162 ? -16.125 -11.796 22.893 1.00 82.94 162 HIS A C 1
ATOM 1339 O O . HIS A 1 162 ? -17.306 -11.670 23.202 1.00 82.94 162 HIS A O 1
ATOM 1345 N N . ASP A 1 163 ? -15.683 -12.946 22.378 1.00 82.81 163 ASP A N 1
ATOM 1346 C CA . ASP A 1 163 ? -16.545 -14.117 22.149 1.00 82.81 163 ASP A CA 1
ATOM 1347 C C . ASP A 1 163 ? -17.020 -14.863 23.412 1.00 82.81 163 ASP A C 1
ATOM 1349 O O . ASP A 1 163 ? -17.744 -15.854 23.298 1.00 82.81 163 ASP A O 1
ATOM 1353 N N . LYS A 1 164 ? -16.615 -14.431 24.613 1.00 82.38 164 LYS A N 1
ATOM 1354 C CA . LYS A 1 164 ? -16.876 -15.131 25.877 1.00 82.38 164 LYS A CA 1
ATOM 1355 C C . LYS A 1 164 ? -17.538 -14.209 26.885 1.00 82.38 164 LYS A C 1
ATOM 1357 O O . LYS A 1 164 ? -17.107 -13.084 27.101 1.00 82.38 164 LYS A O 1
ATOM 1362 N N . THR A 1 165 ? -18.533 -14.745 27.581 1.00 83.31 165 THR A N 1
ATOM 1363 C CA . THR A 1 165 ? -19.214 -14.066 28.687 1.00 83.31 165 THR A CA 1
ATOM 1364 C C . THR A 1 165 ? -18.258 -13.775 29.843 1.00 83.31 165 THR A C 1
ATOM 1366 O O . THR A 1 165 ? -17.467 -14.643 30.214 1.00 83.31 165 THR A O 1
ATOM 1369 N N . GLY A 1 166 ? -18.380 -12.596 30.456 1.00 82.81 166 GLY A N 1
ATOM 1370 C CA . GLY A 1 166 ? -17.577 -12.198 31.620 1.00 82.81 166 GLY A CA 1
ATOM 1371 C C . GLY A 1 166 ? -16.164 -11.711 31.286 1.00 82.81 166 GLY A C 1
ATOM 1372 O O . GLY A 1 166 ? -15.389 -11.451 32.201 1.00 82.81 166 GLY A O 1
ATOM 1373 N N . HIS A 1 167 ? -15.831 -11.588 29.999 1.00 82.38 167 HIS A N 1
ATOM 1374 C CA . HIS A 1 167 ? -14.626 -10.912 29.536 1.00 82.38 167 HIS A CA 1
ATOM 1375 C C . HIS A 1 167 ? -14.959 -9.494 29.072 1.00 82.38 167 HIS A C 1
ATOM 1377 O O . HIS A 1 167 ? -16.049 -9.250 28.561 1.00 82.38 167 HIS A O 1
ATOM 1383 N N . GLU A 1 168 ? -14.014 -8.577 29.261 1.00 80.88 168 GLU A N 1
ATOM 1384 C CA . GLU A 1 168 ? -14.148 -7.194 28.809 1.00 80.88 168 GLU A CA 1
ATOM 1385 C C . GLU A 1 168 ? -13.932 -7.087 27.297 1.00 80.88 168 GLU A C 1
ATOM 1387 O O . GLU A 1 168 ? -13.060 -7.753 26.721 1.00 80.88 168 GLU A O 1
ATOM 1392 N N . ASP A 1 169 ? -14.731 -6.224 26.677 1.00 82.56 169 ASP A N 1
ATOM 1393 C CA . ASP A 1 169 ? -14.528 -5.781 25.305 1.00 82.56 169 ASP A CA 1
ATOM 1394 C C . ASP A 1 169 ? -13.299 -4.867 25.228 1.00 82.56 169 ASP A C 1
ATOM 1396 O O . ASP A 1 169 ? -12.897 -4.235 26.206 1.00 82.56 169 ASP A O 1
ATOM 1400 N N . ILE A 1 170 ? -12.690 -4.796 24.049 1.00 80.31 170 ILE A N 1
ATOM 1401 C CA . ILE A 1 170 ? -11.505 -3.975 23.798 1.00 80.31 170 ILE A CA 1
ATOM 1402 C C . ILE A 1 170 ? -11.923 -2.760 22.974 1.00 80.31 170 ILE A C 1
ATOM 1404 O O . ILE A 1 170 ? -12.640 -2.897 21.985 1.00 80.31 170 ILE A O 1
ATOM 1408 N N . CYS A 1 171 ? -11.433 -1.580 23.342 1.00 78.56 171 CYS A N 1
ATOM 1409 C CA . CYS A 1 171 ? -11.478 -0.404 22.482 1.00 78.56 171 CYS A CA 1
ATOM 1410 C C . CYS A 1 171 ? -10.128 -0.286 21.773 1.00 78.56 171 CYS A C 1
ATOM 1412 O O . CYS A 1 171 ? -9.098 -0.130 22.422 1.00 78.56 171 CYS A O 1
ATOM 1414 N N . LEU A 1 172 ? -10.106 -0.457 20.451 1.00 80.31 172 LEU A N 1
ATOM 1415 C CA . LEU A 1 172 ? -8.894 -0.258 19.665 1.00 80.31 172 LEU A CA 1
ATOM 1416 C C . LEU A 1 172 ? -8.829 1.191 19.199 1.00 80.31 172 LEU A C 1
ATOM 1418 O O . LEU A 1 172 ? -9.528 1.570 18.260 1.00 80.31 172 LEU A O 1
ATOM 1422 N N . ASP A 1 173 ? -7.944 1.948 19.826 1.00 81.88 173 ASP A N 1
ATOM 1423 C CA . ASP A 1 173 ? -7.670 3.335 19.488 1.00 81.88 173 ASP A CA 1
ATOM 1424 C C . ASP A 1 173 ? -6.679 3.415 18.322 1.00 81.88 173 ASP A C 1
ATOM 1426 O O . ASP A 1 173 ? -5.589 2.834 18.354 1.00 81.88 173 ASP A O 1
ATOM 1430 N N . VAL A 1 174 ? -7.067 4.110 17.249 1.00 83.88 174 VAL A N 1
ATOM 1431 C CA . VAL A 1 174 ? -6.280 4.190 16.015 1.00 83.88 174 VAL A CA 1
ATOM 1432 C C . VAL A 1 174 ? -6.095 5.639 15.597 1.00 83.88 174 VAL A C 1
ATOM 1434 O O . VAL A 1 174 ? -7.043 6.415 15.487 1.00 83.88 174 VAL A O 1
ATOM 1437 N N . LYS A 1 175 ? -4.843 6.003 15.310 1.00 87.50 175 LYS A N 1
ATOM 1438 C CA . LYS A 1 175 ? -4.497 7.332 14.808 1.00 87.50 175 LYS A CA 1
ATOM 1439 C C . LYS A 1 175 ? -4.297 7.287 13.291 1.00 87.50 175 LYS A C 1
ATOM 1441 O O . LYS A 1 175 ? -3.501 6.501 12.770 1.00 87.50 175 LYS A O 1
ATOM 1446 N N . LYS A 1 176 ? -5.004 8.152 12.566 1.00 87.50 176 LYS A N 1
ATOM 1447 C CA . LYS A 1 176 ? -4.925 8.326 11.110 1.00 87.50 176 LYS A CA 1
ATOM 1448 C C . LYS A 1 176 ? -3.511 8.721 10.693 1.00 87.50 176 LYS A C 1
ATOM 1450 O O . LYS A 1 176 ? -3.028 8.234 9.674 1.00 87.50 176 LYS A O 1
ATOM 1455 N N . ASN A 1 177 ? -2.820 9.545 11.481 1.00 89.25 177 ASN A N 1
ATOM 1456 C CA . ASN A 1 177 ? -1.436 9.927 11.190 1.00 89.25 177 ASN A CA 1
ATOM 1457 C C . ASN A 1 177 ? -0.456 8.734 11.239 1.00 89.25 177 ASN A C 1
ATOM 1459 O O . ASN A 1 177 ? 0.423 8.658 10.386 1.00 89.25 177 ASN A O 1
ATOM 1463 N N . GLU A 1 178 ? -0.622 7.784 12.167 1.00 93.12 178 GLU A N 1
ATOM 1464 C CA . GLU A 1 178 ? 0.190 6.558 12.230 1.00 93.12 178 GLU A CA 1
ATOM 1465 C C . GLU A 1 178 ? -0.079 5.655 11.014 1.00 93.12 178 GLU A C 1
ATOM 1467 O O . GLU A 1 178 ? 0.855 5.103 10.435 1.00 93.12 178 GLU A O 1
ATOM 1472 N N . LEU A 1 179 ? -1.336 5.564 10.560 1.00 93.69 179 LEU A N 1
ATOM 1473 C CA . LEU A 1 179 ? -1.704 4.837 9.337 1.00 93.69 179 LEU A CA 1
ATOM 1474 C C . LEU A 1 179 ? -1.103 5.468 8.072 1.00 93.69 179 LEU A C 1
ATOM 1476 O O . LEU A 1 179 ? -0.540 4.753 7.241 1.00 93.69 179 LEU A O 1
ATOM 1480 N N . ILE A 1 180 ? -1.179 6.796 7.933 1.00 94.94 180 ILE A N 1
ATOM 1481 C CA . ILE A 1 180 ? -0.532 7.516 6.826 1.00 94.94 180 ILE A CA 1
ATOM 1482 C C . ILE A 1 180 ? 0.985 7.325 6.876 1.00 94.94 180 ILE A C 1
ATOM 1484 O O . ILE A 1 180 ? 1.599 7.039 5.851 1.00 94.94 180 ILE A O 1
ATOM 1488 N N . LEU A 1 181 ? 1.600 7.445 8.056 1.00 95.81 181 LEU A N 1
ATOM 1489 C CA . LEU A 1 181 ? 3.037 7.235 8.221 1.00 95.81 181 LEU A CA 1
ATOM 1490 C C . LEU A 1 181 ? 3.440 5.805 7.842 1.00 95.81 181 LEU A C 1
ATOM 1492 O O . LEU A 1 181 ? 4.460 5.608 7.183 1.00 95.81 181 LEU A O 1
ATOM 1496 N N . PHE A 1 182 ? 2.624 4.813 8.201 1.00 97.06 182 PHE A N 1
ATOM 1497 C CA . PHE A 1 182 ? 2.832 3.429 7.797 1.00 97.06 182 PHE A CA 1
ATOM 1498 C C . PHE A 1 182 ? 2.828 3.270 6.273 1.00 97.06 182 PHE A C 1
ATOM 1500 O O . PHE A 1 182 ? 3.772 2.696 5.729 1.00 97.06 182 PHE A O 1
ATOM 1507 N N . ALA A 1 183 ? 1.835 3.825 5.567 1.00 97.94 183 ALA A N 1
ATOM 1508 C CA . ALA A 1 183 ? 1.835 3.836 4.101 1.00 97.94 183 ALA A CA 1
ATOM 1509 C C . ALA A 1 183 ? 3.058 4.557 3.530 1.00 97.94 183 ALA A C 1
ATOM 1511 O O . ALA A 1 183 ? 3.692 4.046 2.608 1.00 97.94 183 ALA A O 1
ATOM 1512 N N . LYS A 1 184 ? 3.413 5.713 4.101 1.00 97.75 184 LYS A N 1
ATOM 1513 C CA . LYS A 1 184 ? 4.533 6.545 3.658 1.00 97.75 184 LYS A CA 1
ATOM 1514 C C . LYS A 1 184 ? 5.850 5.781 3.681 1.00 97.75 184 LYS A C 1
ATOM 1516 O O . LYS A 1 184 ? 6.548 5.777 2.677 1.00 97.75 184 LYS A O 1
ATOM 1521 N N . VAL A 1 185 ? 6.173 5.090 4.777 1.00 97.75 185 VAL A N 1
ATOM 1522 C CA . VAL A 1 185 ? 7.438 4.341 4.900 1.00 97.75 185 VAL A CA 1
ATOM 1523 C C . VAL A 1 185 ? 7.573 3.269 3.813 1.00 97.75 185 VAL A C 1
ATOM 1525 O O . VAL A 1 185 ? 8.668 3.057 3.295 1.00 97.75 185 VAL A O 1
ATOM 1528 N N . TRP A 1 186 ? 6.473 2.610 3.439 1.00 98.00 186 TRP A N 1
ATOM 1529 C CA . TRP A 1 186 ? 6.465 1.691 2.300 1.00 98.00 186 TRP A CA 1
ATOM 1530 C C . TRP A 1 186 ? 6.608 2.436 0.975 1.00 98.00 186 TRP A C 1
ATOM 1532 O O . TRP A 1 186 ? 7.496 2.118 0.187 1.00 98.00 186 TRP A O 1
ATOM 1542 N N . TYR A 1 187 ? 5.748 3.424 0.741 1.00 98.25 187 TYR A N 1
ATOM 1543 C CA . TYR A 1 187 ? 5.642 4.144 -0.523 1.00 98.25 187 TYR A CA 1
ATOM 1544 C C . TYR A 1 187 ? 6.920 4.913 -0.886 1.00 98.25 187 TYR A C 1
ATOM 1546 O O . TYR A 1 187 ? 7.328 4.914 -2.043 1.00 98.25 187 TYR A O 1
ATOM 1554 N N . GLU A 1 188 ? 7.634 5.477 0.089 1.00 97.56 188 GLU A N 1
ATOM 1555 C CA . GLU A 1 188 ? 8.903 6.181 -0.138 1.00 97.56 188 GLU A CA 1
ATOM 1556 C C . GLU A 1 188 ? 10.004 5.288 -0.723 1.00 97.56 188 GLU A C 1
ATOM 1558 O O . GLU A 1 188 ? 10.938 5.794 -1.341 1.00 97.56 188 GLU A O 1
ATOM 1563 N N . LYS A 1 189 ? 9.885 3.958 -0.637 1.00 97.94 189 LYS A N 1
ATOM 1564 C CA . LYS A 1 189 ? 10.810 3.039 -1.318 1.00 97.94 189 LYS A CA 1
ATOM 1565 C C . LYS A 1 189 ? 10.694 3.079 -2.840 1.00 97.94 189 LYS A C 1
ATOM 1567 O O . LYS A 1 189 ? 11.597 2.576 -3.509 1.00 97.94 189 LYS A O 1
ATOM 1572 N N . PHE A 1 190 ? 9.660 3.711 -3.398 1.00 97.88 190 PHE A N 1
ATOM 1573 C CA . PHE A 1 190 ? 9.645 4.051 -4.820 1.00 97.88 190 PHE A CA 1
ATOM 1574 C C . PHE A 1 190 ? 10.782 5.001 -5.204 1.00 97.88 190 PHE A C 1
ATOM 1576 O O . PHE A 1 190 ? 11.246 4.929 -6.334 1.00 97.88 190 PHE A O 1
ATOM 1583 N N . VAL A 1 191 ? 11.306 5.818 -4.282 1.00 98.12 191 VAL A N 1
ATOM 1584 C CA . VAL A 1 191 ? 12.506 6.631 -4.543 1.00 98.12 191 VAL A CA 1
ATOM 1585 C C . VAL A 1 191 ? 13.700 5.728 -4.866 1.00 98.12 191 VAL A C 1
ATOM 1587 O O . VAL A 1 191 ? 14.345 5.900 -5.898 1.00 98.12 191 VAL A O 1
ATOM 1590 N N . ASP A 1 192 ? 13.945 4.708 -4.040 1.00 97.62 192 ASP A N 1
ATOM 1591 C CA . ASP A 1 192 ? 15.028 3.744 -4.266 1.00 97.62 192 ASP A CA 1
ATOM 1592 C C . ASP A 1 192 ? 14.810 2.918 -5.542 1.00 97.62 192 ASP A C 1
ATOM 1594 O O . ASP A 1 192 ? 15.757 2.654 -6.285 1.00 97.62 192 ASP A O 1
ATOM 1598 N N . LEU A 1 193 ? 13.563 2.518 -5.809 1.00 98.25 193 LEU A N 1
ATOM 1599 C CA . LEU A 1 193 ? 13.194 1.801 -7.029 1.00 98.25 193 LEU A CA 1
ATOM 1600 C C . LEU A 1 193 ? 13.428 2.657 -8.280 1.00 98.25 193 LEU A C 1
ATOM 1602 O O . LEU A 1 193 ? 14.015 2.175 -9.244 1.00 98.25 193 LEU A O 1
ATOM 1606 N N . ASN A 1 194 ? 13.029 3.926 -8.260 1.00 98.25 194 ASN A N 1
ATOM 1607 C CA . ASN A 1 194 ? 13.235 4.844 -9.376 1.00 98.25 194 ASN A CA 1
ATOM 1608 C C . ASN A 1 194 ? 14.731 5.045 -9.648 1.00 98.25 194 ASN A C 1
ATOM 1610 O O . ASN A 1 194 ? 15.166 4.892 -10.786 1.00 98.25 194 ASN A O 1
ATOM 1614 N N . LEU A 1 195 ? 15.539 5.257 -8.602 1.00 97.56 195 LEU A N 1
ATOM 1615 C CA . LEU A 1 195 ? 17.002 5.345 -8.716 1.00 97.56 195 LEU A CA 1
ATOM 1616 C C . LEU A 1 195 ? 17.645 4.051 -9.240 1.00 97.56 195 LEU A C 1
ATOM 1618 O O . LEU A 1 195 ? 18.703 4.085 -9.872 1.00 97.56 195 LEU A O 1
ATOM 1622 N N . HIS A 1 196 ? 17.056 2.891 -8.940 1.00 96.75 196 HIS A N 1
ATOM 1623 C CA . HIS A 1 196 ? 17.486 1.617 -9.508 1.00 96.75 196 HIS A CA 1
ATOM 1624 C C . HIS A 1 196 ? 17.159 1.5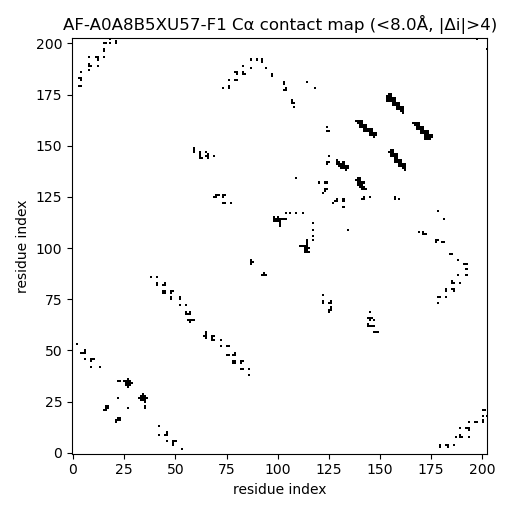43 -11.006 1.00 96.75 196 HIS A C 1
ATOM 1626 O O . HIS A 1 196 ? 18.033 1.204 -11.804 1.00 96.75 196 HIS A O 1
ATOM 1632 N N . LEU A 1 197 ? 15.934 1.901 -11.391 1.00 96.94 197 LEU A N 1
ATOM 1633 C CA . LEU A 1 197 ? 15.466 1.848 -12.775 1.00 96.94 197 LEU A CA 1
ATOM 1634 C C . LEU A 1 197 ? 16.196 2.829 -13.687 1.00 96.94 197 LEU A C 1
ATOM 1636 O O . LEU A 1 197 ? 16.536 2.464 -14.804 1.00 96.94 197 LEU A O 1
ATOM 1640 N N . GLU A 1 198 ? 16.537 4.022 -13.209 1.00 96.44 198 GLU A N 1
ATOM 1641 C CA . GLU A 1 198 ? 17.329 5.005 -13.965 1.00 96.44 198 GLU A CA 1
ATOM 1642 C C . GLU A 1 198 ? 18.690 4.474 -14.441 1.00 96.44 198 GLU A C 1
ATOM 1644 O O . GLU A 1 198 ? 19.271 5.017 -15.376 1.00 96.44 198 GLU A O 1
ATOM 1649 N N . LYS A 1 199 ? 19.206 3.403 -13.825 1.00 95.38 199 LYS A N 1
ATOM 1650 C CA . LYS A 1 199 ? 20.474 2.767 -14.215 1.00 95.38 199 LYS A CA 1
ATOM 1651 C C . LYS A 1 199 ? 20.312 1.676 -15.272 1.00 95.38 199 LYS A C 1
ATOM 1653 O O . LYS A 1 199 ? 21.311 1.265 -15.856 1.00 95.38 199 LYS A O 1
ATOM 1658 N N . VAL A 1 200 ? 19.100 1.154 -15.458 1.00 93.62 200 VAL A N 1
ATOM 1659 C CA . VAL A 1 200 ? 18.826 -0.015 -16.316 1.00 93.62 200 VAL A CA 1
ATOM 1660 C C . VAL A 1 200 ? 17.868 0.298 -17.460 1.00 93.62 200 VAL A C 1
ATOM 1662 O O . VAL A 1 200 ? 17.916 -0.368 -18.492 1.00 93.62 200 VAL A O 1
ATOM 1665 N N . VAL A 1 201 ? 17.024 1.319 -17.306 1.00 92.88 201 VAL A N 1
ATOM 1666 C CA . VAL A 1 201 ? 16.196 1.851 -18.384 1.00 92.88 201 VAL A CA 1
ATOM 1667 C C . VAL A 1 201 ? 17.120 2.600 -19.349 1.00 92.88 201 VAL A C 1
ATOM 1669 O O . VAL A 1 201 ? 17.873 3.470 -18.911 1.00 92.88 201 VAL A O 1
ATOM 1672 N N . PRO A 1 202 ? 17.096 2.279 -20.653 1.00 82.38 202 PRO A N 1
ATOM 1673 C CA . PRO A 1 202 ? 17.952 2.923 -21.641 1.00 82.38 202 PRO A CA 1
ATOM 1674 C C . PRO A 1 202 ? 17.381 4.299 -22.007 1.00 82.38 202 PRO A C 1
ATOM 1676 O O . PRO A 1 202 ? 16.757 4.428 -23.059 1.00 82.38 202 PRO A O 1
ATOM 1679 N N . ILE A 1 203 ? 17.537 5.278 -21.105 1.00 76.75 203 ILE A N 1
ATOM 1680 C CA . ILE A 1 203 ? 17.114 6.678 -21.290 1.00 76.75 203 ILE A CA 1
ATOM 1681 C C . ILE A 1 203 ? 17.969 7.351 -22.365 1.00 76.75 203 ILE A C 1
ATOM 1683 O O . ILE A 1 203 ? 19.212 7.262 -22.278 1.00 76.75 203 ILE A O 1
#

pLDDT: mean 86.93, std 12.76, range [39.84, 98.38]

Organism: NCBI:txid1478

Foldseek 3Di:
DQQLQHLVLLVLVVCLCPVVVNVCVPACQDPNDRCSVLLVVLSVLLNVLSVCLVVQDDDQPDLVSNLVSVLVNLVSLVSLLVSLVVVCVVVVNDDPCQLQDDPLDDDDPADPGHPVVVSVQVNCCRHNPQQARDRDPPWGKHWDGKHCDDDDFANIWIWIHTPDPPDDIDIHRHHPRSSSVSSSSSSVCSVVVSVVSVVVRPD

Solvent-accessible surface area (backbone atoms only — not comparable to full-atom values): 11535 Å² total; per-residue (Å²): 131,87,61,88,49,58,57,65,45,58,51,51,42,51,50,55,36,52,46,95,44,43,35,55,76,64,26,46,63,51,92,88,36,58,50,29,64,56,51,52,52,35,51,55,53,34,51,54,34,51,72,45,52,86,75,64,69,70,80,77,80,46,57,68,60,33,28,52,41,50,24,51,43,49,51,39,42,49,48,39,39,50,39,41,51,54,50,31,60,72,70,69,50,89,54,68,69,63,67,66,29,62,83,67,57,85,79,87,89,67,77,96,56,30,41,60,59,45,50,52,49,54,40,30,40,63,61,75,28,31,79,66,30,75,78,54,96,89,45,53,32,32,40,56,69,40,42,55,66,81,74,98,68,57,71,29,32,32,44,32,40,51,79,49,90,98,54,78,62,44,76,48,70,40,46,60,66,41,52,51,49,54,33,32,67,48,55,56,48,38,55,60,49,40,63,52,43,68,74,70,49,93,122

Mean predicted aligned error: 6.01 Å

Secondary structure (DSSP, 8-state):
---SS-THHHHHHHHHHHGGGHHHHHHTTBTTB-HHHHHHHHHHHHHHHHHHGGG----SS-HHHHHHHHHHHHHHHHHHHHHHHHHHHHTT---HHHHT--SSS--SSS-S--HHHHHHHHHIIIII-TT-EE-STT-EEEEEEEE--SSSS-SEEEEEEESSTTPPPEEEEE-HHHHHHHHHHHHTHHHHHHHHHTTTS--

Nearest PDB structures (foldseek):
  5oge-assembly1_A  TM=3.573E-01  e=6.276E+00  Saccharomyces cerevisiae S288C
  5oge-assembly3_H-2  TM=3.249E-01  e=6.959E+00  Saccharomyces cerevisiae S288C